Protein AF-X6M812-F1 (afdb_monomer_lite)

Radius of gyration: 23.98 Å; chains: 1; bounding box: 61×47×66 Å

Organism: Reticulomyxa filosa (NCBI:txid46433)

InterPro domains:
  IPR007185 DNA polymerase alpha/delta/epsilon, subunit B [PF04042] (101-274)
  IPR016722 DNA polymerase alpha, subunit B [PTHR23061] (3-253)
  IPR054300 DNA polymerase alpha subunit B, OB domain [PF22062] (3-73)

Secondary structure (DSSP, 8-state):
--EEEEEEEEETT--SS--TTSEEEEPPHHHHTT-EEEEE-TT-SSEEE-TT-EEEEEEE-SSSSEEEEEEEE---PPP-------------S-TT----EEEEES--S-TT---STTSHHHHHHHHHHHH--SEEEEES-SSBTT-HHHHTT---S-HHHHHHHHHHHHHHHHHHTT---EEEEE--TTBTTS--SSSBPPP---GGGS-GGGHHHHTTEEE--BSEEEEETTEEEEEE-S-HHHHHHHH-EEES---------------HHHHHHHHHHHHHHHHH--S----EEE-------------------EEEEE--

pLDDT: mean 73.44, std 24.26, range [21.09, 97.06]

Structure (mmCIF, N/CA/C/O backbone):
data_AF-X6M812-F1
#
_entry.id   AF-X6M812-F1
#
loop_
_atom_site.group_PDB
_atom_site.id
_atom_site.type_symbol
_atom_site.label_atom_id
_atom_site.label_alt_id
_atom_site.label_comp_id
_atom_site.label_asym_id
_atom_site.label_entity_id
_atom_site.label_seq_id
_atom_site.pdbx_PDB_ins_code
_atom_site.Cartn_x
_atom_site.Cartn_y
_atom_site.Cartn_z
_atom_site.occupancy
_atom_site.B_iso_or_equiv
_atom_site.auth_seq_id
_atom_site.auth_comp_id
_atom_site.auth_asym_id
_atom_site.auth_atom_id
_atom_site.pdbx_PDB_model_num
ATOM 1 N N . ARG A 1 1 ? 22.046 -5.146 -37.599 1.00 84.94 1 ARG A N 1
ATOM 2 C CA . ARG A 1 1 ? 20.749 -5.847 -37.817 1.00 84.94 1 ARG A CA 1
ATOM 3 C C . ARG A 1 1 ? 19.813 -5.461 -36.670 1.00 84.94 1 ARG A C 1
ATOM 5 O O . ARG A 1 1 ? 20.348 -5.226 -35.594 1.00 84.94 1 ARG A O 1
ATOM 12 N N . PRO A 1 2 ? 18.489 -5.315 -36.862 1.00 91.50 2 PRO A N 1
ATOM 13 C CA . PRO A 1 2 ? 17.576 -5.140 -35.736 1.00 91.50 2 PRO A CA 1
ATOM 14 C C . PRO A 1 2 ? 17.435 -6.445 -34.942 1.00 91.50 2 PRO A C 1
ATOM 16 O O . PRO A 1 2 ? 17.366 -7.521 -35.539 1.00 91.50 2 PRO A O 1
ATOM 19 N N . CYS A 1 3 ? 17.404 -6.330 -33.618 1.00 93.25 3 CYS A N 1
ATOM 20 C CA . CYS A 1 3 ? 17.355 -7.430 -32.657 1.00 93.25 3 CYS A CA 1
ATOM 21 C C . CYS A 1 3 ? 16.351 -7.114 -31.535 1.00 93.25 3 CYS A C 1
ATOM 23 O O . CYS A 1 3 ? 15.898 -5.974 -31.396 1.00 93.25 3 CYS A O 1
ATOM 25 N N . TYR A 1 4 ? 16.026 -8.130 -30.737 1.00 93.69 4 TYR A N 1
ATOM 26 C CA . TYR A 1 4 ? 15.305 -7.975 -29.476 1.00 93.69 4 TYR A CA 1
ATOM 27 C C . TYR A 1 4 ? 16.303 -7.987 -28.317 1.00 93.69 4 TYR A C 1
ATOM 29 O O . TYR A 1 4 ? 17.203 -8.823 -28.295 1.00 93.69 4 TYR A O 1
ATOM 37 N N . PHE A 1 5 ? 16.124 -7.076 -27.367 1.00 93.12 5 PHE A N 1
ATOM 38 C CA . PHE A 1 5 ? 16.926 -6.945 -26.155 1.00 93.12 5 PHE A CA 1
ATOM 39 C C . PHE A 1 5 ? 15.991 -7.061 -24.951 1.00 93.12 5 PHE A C 1
ATOM 41 O O . PHE A 1 5 ? 15.027 -6.300 -24.851 1.00 93.12 5 PHE A O 1
ATOM 48 N N . LEU A 1 6 ? 16.244 -8.020 -24.064 1.00 92.19 6 LEU A N 1
ATOM 49 C CA . LEU A 1 6 ? 15.569 -8.125 -22.771 1.00 92.19 6 LEU A CA 1
ATOM 50 C C . LEU A 1 6 ? 16.355 -7.302 -21.748 1.00 92.19 6 LEU A C 1
ATOM 52 O O . LEU A 1 6 ? 17.582 -7.338 -21.754 1.00 92.19 6 LEU A O 1
ATOM 56 N N . GLY A 1 7 ? 15.666 -6.587 -20.863 1.00 91.56 7 GLY A N 1
ATOM 57 C CA . GLY A 1 7 ? 16.347 -5.940 -19.752 1.00 91.56 7 GLY A CA 1
ATOM 58 C C . GLY A 1 7 ? 15.447 -5.128 -18.835 1.00 91.56 7 GLY A C 1
ATOM 59 O O . GLY A 1 7 ? 14.225 -5.060 -18.996 1.00 91.56 7 GLY A O 1
ATOM 60 N N . ARG A 1 8 ? 16.095 -4.503 -17.858 1.00 90.50 8 ARG A N 1
ATOM 61 C CA . ARG A 1 8 ? 15.517 -3.622 -16.851 1.00 90.50 8 ARG A CA 1
ATOM 62 C C . ARG A 1 8 ? 15.858 -2.170 -17.176 1.00 90.50 8 ARG A C 1
ATOM 64 O O . ARG A 1 8 ? 17.015 -1.845 -17.420 1.00 90.50 8 ARG A O 1
ATOM 71 N N . ILE A 1 9 ? 14.860 -1.292 -17.159 1.00 89.62 9 ILE A N 1
ATOM 72 C CA . ILE A 1 9 ? 15.061 0.153 -17.310 1.00 89.62 9 ILE A CA 1
ATOM 73 C C . ILE A 1 9 ? 15.812 0.699 -16.092 1.00 89.62 9 ILE A C 1
ATOM 75 O O . ILE A 1 9 ? 15.393 0.483 -14.952 1.00 89.62 9 ILE A O 1
ATOM 79 N N . PHE A 1 10 ? 16.889 1.442 -16.335 1.00 87.31 10 PHE A N 1
ATOM 80 C CA . PHE A 1 10 ? 17.718 2.077 -15.313 1.00 87.31 10 PHE A CA 1
ATOM 81 C C . PHE A 1 10 ? 17.939 3.570 -15.632 1.00 87.31 10 PHE A C 1
ATOM 83 O O . PHE A 1 10 ? 17.837 3.984 -16.786 1.00 87.31 10 PHE A O 1
ATOM 90 N N . SER A 1 11 ? 18.202 4.384 -14.604 1.00 85.19 11 SER A N 1
ATOM 91 C CA . SER A 1 11 ? 18.483 5.825 -14.728 1.00 85.19 11 SER A CA 1
ATOM 92 C C . SER A 1 11 ? 19.995 6.047 -14.804 1.00 85.19 11 SER A C 1
ATOM 94 O O . SER A 1 11 ? 20.689 5.817 -13.811 1.00 85.19 11 SER A O 1
ATOM 96 N N . SER A 1 12 ? 20.526 6.467 -15.957 1.00 78.12 12 SER A N 1
ATOM 97 C CA . SER A 1 12 ? 21.983 6.576 -16.177 1.00 78.12 12 SER A CA 1
ATOM 98 C C . SER A 1 12 ? 22.638 7.643 -15.286 1.00 78.12 12 SER A C 1
ATOM 100 O O . SER A 1 12 ? 23.814 7.538 -14.947 1.00 78.12 12 SER A O 1
ATOM 102 N N . THR A 1 13 ? 21.882 8.676 -14.897 1.00 72.19 13 THR A N 1
ATOM 103 C CA . THR A 1 13 ? 22.349 9.793 -14.055 1.00 72.19 13 THR A CA 1
ATOM 104 C C . THR A 1 13 ? 22.221 9.527 -12.554 1.00 72.19 13 THR A C 1
ATOM 106 O O . THR A 1 13 ? 22.720 10.314 -11.756 1.00 72.19 13 THR A O 1
ATOM 109 N N . GLY A 1 14 ? 21.550 8.442 -12.151 1.00 66.62 14 GLY A N 1
ATOM 110 C CA . GLY A 1 14 ? 21.210 8.178 -10.748 1.00 66.62 14 GLY A CA 1
ATOM 111 C C . GLY A 1 14 ? 20.061 9.035 -10.198 1.00 66.62 14 GLY A C 1
ATOM 112 O O . GLY A 1 14 ? 19.707 8.876 -9.032 1.00 66.62 14 GLY A O 1
ATOM 113 N N . ASP A 1 15 ? 19.452 9.899 -11.018 1.00 68.12 15 ASP A N 1
ATOM 114 C CA . ASP A 1 15 ? 18.285 10.695 -10.629 1.00 68.12 15 ASP A CA 1
ATOM 115 C C . ASP A 1 15 ? 17.079 9.794 -10.317 1.00 68.12 15 ASP A C 1
ATOM 117 O O . ASP A 1 15 ? 16.807 8.833 -11.046 1.00 68.12 15 ASP A O 1
ATOM 121 N N . GLU A 1 16 ? 16.283 10.171 -9.306 1.00 66.25 16 GLU A N 1
ATOM 122 C CA . GLU A 1 16 ? 15.004 9.515 -8.970 1.00 66.25 16 GLU A CA 1
ATOM 123 C C . GLU A 1 16 ? 13.989 9.547 -10.127 1.00 66.25 16 GLU A C 1
ATOM 125 O O . GLU A 1 16 ? 13.055 8.745 -10.168 1.00 66.25 16 GLU A O 1
ATOM 130 N N . LYS A 1 17 ? 14.164 10.475 -11.075 1.00 72.62 17 LYS A N 1
ATOM 131 C CA . LYS A 1 17 ? 13.282 10.686 -12.220 1.00 72.62 17 LYS A CA 1
ATOM 132 C C . LYS A 1 17 ? 14.007 10.423 -13.533 1.00 72.62 17 LYS A C 1
ATOM 134 O O . LYS A 1 17 ? 15.043 11.021 -13.803 1.00 72.62 17 LYS A O 1
ATOM 139 N N . LEU A 1 18 ? 13.406 9.596 -14.390 1.00 77.19 18 LEU A N 1
ATOM 140 C CA . LEU A 1 18 ? 13.951 9.328 -15.719 1.00 77.19 18 LEU A CA 1
ATOM 141 C C . LEU A 1 18 ? 13.918 10.569 -16.617 1.00 77.19 18 LEU A C 1
ATOM 143 O O . LEU A 1 18 ? 12.880 11.212 -16.795 1.00 77.19 18 LEU A O 1
ATOM 147 N N . ASN A 1 19 ? 15.051 10.818 -17.269 1.00 81.44 19 ASN A N 1
ATOM 148 C CA . ASN A 1 19 ? 15.229 11.820 -18.313 1.00 81.44 19 ASN A CA 1
ATOM 149 C C . ASN A 1 19 ? 15.371 11.123 -19.676 1.00 81.44 19 ASN A C 1
ATOM 151 O O . ASN A 1 19 ? 15.952 10.046 -19.761 1.00 81.44 19 ASN A O 1
ATOM 155 N N . SER A 1 20 ? 14.894 11.734 -20.767 1.00 75.50 20 SER A N 1
ATOM 156 C CA . SER A 1 20 ? 14.882 11.103 -22.107 1.00 75.50 20 SER A CA 1
ATOM 157 C C . SER A 1 20 ? 16.256 10.734 -22.670 1.00 75.50 20 SER A C 1
ATOM 159 O O . SER A 1 20 ? 16.331 9.932 -23.596 1.00 75.50 20 SER A O 1
ATOM 161 N N . ASN A 1 21 ? 17.314 11.336 -22.125 1.00 78.00 21 ASN A N 1
ATOM 162 C CA . ASN A 1 21 ? 18.698 11.183 -22.568 1.00 78.00 21 ASN A CA 1
ATOM 163 C C . ASN A 1 21 ? 19.555 10.419 -21.534 1.00 78.00 21 ASN A C 1
ATOM 165 O O . ASN A 1 21 ? 20.765 10.339 -21.698 1.00 78.00 21 ASN A O 1
ATOM 169 N N . GLY A 1 22 ? 18.939 9.915 -20.457 1.00 83.06 22 GLY A N 1
ATOM 170 C CA . GLY A 1 22 ? 19.592 9.220 -19.341 1.00 83.06 22 GLY A CA 1
ATOM 171 C C . GLY A 1 22 ? 18.836 7.946 -18.970 1.00 83.06 22 GLY A C 1
ATOM 172 O O . GLY A 1 22 ? 18.472 7.753 -17.810 1.00 83.06 22 GLY A O 1
ATOM 173 N N . ILE A 1 23 ? 18.531 7.130 -19.981 1.00 90.56 23 ILE A N 1
ATOM 174 C CA . ILE A 1 23 ? 17.882 5.828 -19.831 1.00 90.56 23 ILE A CA 1
ATOM 175 C C . ILE A 1 23 ? 18.877 4.761 -20.270 1.00 90.56 23 ILE A C 1
ATOM 177 O O . ILE A 1 23 ? 19.306 4.772 -21.422 1.00 90.56 23 ILE A O 1
ATOM 181 N N . ASP A 1 24 ? 19.167 3.805 -19.395 1.00 92.81 24 ASP A N 1
ATOM 182 C CA . ASP A 1 24 ? 19.909 2.595 -19.745 1.00 92.81 24 ASP A CA 1
ATOM 183 C C . ASP A 1 24 ? 18.968 1.386 -19.757 1.00 92.81 24 ASP A C 1
ATOM 185 O O . ASP A 1 24 ? 17.991 1.318 -19.003 1.00 92.81 24 ASP A O 1
ATOM 189 N N . LEU A 1 25 ? 19.297 0.401 -20.589 1.00 93.62 25 LEU A N 1
ATOM 190 C CA . LEU A 1 25 ? 18.781 -0.955 -20.484 1.00 93.62 25 LEU A CA 1
ATOM 191 C C . LEU A 1 25 ? 19.858 -1.827 -19.829 1.00 93.62 25 LEU A C 1
ATOM 193 O O . LEU A 1 25 ? 20.930 -2.037 -20.396 1.00 93.62 25 LEU A O 1
ATOM 197 N N . GLU A 1 26 ? 19.571 -2.319 -18.630 1.00 93.62 26 GLU A N 1
ATOM 198 C CA . GLU A 1 26 ? 20.387 -3.296 -17.914 1.00 93.62 26 GLU A CA 1
ATOM 199 C C . GLU A 1 26 ? 19.961 -4.707 -18.325 1.00 93.62 26 GLU A C 1
ATOM 201 O O . GLU A 1 26 ? 18.809 -5.096 -18.121 1.00 93.62 26 GLU A O 1
ATOM 206 N N . GLY A 1 27 ? 20.873 -5.457 -18.938 1.00 92.38 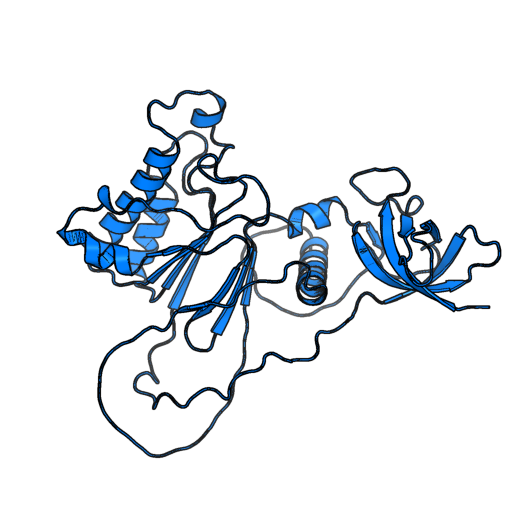27 GLY A N 1
ATOM 207 C CA . GLY A 1 27 ? 20.631 -6.838 -19.335 1.00 92.38 27 GLY A CA 1
ATOM 208 C C . GLY A 1 27 ? 20.582 -7.803 -18.148 1.00 92.38 27 GLY A C 1
ATOM 209 O O . GLY A 1 27 ? 20.929 -7.478 -17.013 1.00 92.38 27 GLY A O 1
ATOM 210 N N . ASP A 1 28 ? 20.147 -9.022 -18.430 1.00 89.94 28 ASP A N 1
ATOM 211 C CA . ASP A 1 28 ? 20.191 -10.162 -17.521 1.00 89.94 28 ASP A CA 1
ATOM 212 C C . ASP A 1 28 ? 21.620 -10.704 -17.321 1.00 89.94 28 ASP A C 1
ATOM 214 O O . ASP A 1 28 ? 22.544 -10.391 -18.075 1.00 89.94 28 ASP A O 1
ATOM 218 N N . TRP A 1 29 ? 21.816 -11.540 -16.298 1.00 88.81 29 TRP A N 1
ATOM 219 C CA . TRP A 1 29 ? 23.108 -12.193 -16.067 1.00 88.81 29 TRP A CA 1
ATOM 220 C C . TRP A 1 29 ? 23.416 -13.277 -17.107 1.00 88.81 29 TRP A C 1
ATOM 222 O O . TRP A 1 29 ? 24.551 -13.344 -17.565 1.00 88.81 29 TRP A O 1
ATOM 232 N N . ASP A 1 30 ? 22.421 -14.073 -17.510 1.00 89.81 30 ASP A N 1
ATOM 233 C CA . ASP A 1 30 ? 22.636 -15.280 -18.319 1.00 89.81 30 ASP A CA 1
ATOM 234 C C . ASP A 1 30 ? 23.052 -14.967 -19.767 1.00 89.81 30 ASP A C 1
ATOM 236 O O . ASP A 1 30 ? 23.946 -15.615 -20.308 1.00 89.81 30 ASP A O 1
ATOM 240 N N . ASN A 1 31 ? 22.433 -13.958 -20.393 1.00 87.69 31 ASN A N 1
ATOM 241 C CA . ASN A 1 31 ? 22.713 -13.579 -21.782 1.00 87.69 31 ASN A CA 1
ATOM 242 C C . ASN A 1 31 ? 23.584 -12.320 -21.923 1.00 87.69 31 ASN A C 1
ATOM 244 O O . ASN A 1 31 ? 24.110 -12.070 -23.011 1.00 87.69 31 ASN A O 1
ATOM 248 N N . SER A 1 32 ? 23.689 -11.495 -20.872 1.00 89.19 32 SER A N 1
ATOM 249 C CA . SER A 1 32 ? 24.228 -10.129 -20.975 1.00 89.19 32 SER A CA 1
ATOM 250 C C . SER A 1 32 ? 25.273 -9.766 -19.909 1.00 89.19 32 SER A C 1
ATOM 252 O O . SER A 1 32 ? 25.728 -8.622 -19.898 1.00 89.19 32 SER A O 1
ATOM 254 N N . ASP A 1 33 ? 25.658 -10.680 -19.010 1.00 90.56 33 ASP A N 1
ATOM 255 C CA . ASP A 1 33 ? 26.551 -10.433 -17.858 1.00 90.56 33 ASP A CA 1
ATOM 256 C C . ASP A 1 33 ? 26.122 -9.241 -16.963 1.00 90.56 33 ASP A C 1
ATOM 258 O O . ASP A 1 33 ? 26.959 -8.579 -16.347 1.00 90.56 33 ASP A O 1
ATOM 262 N N . GLY A 1 34 ? 24.832 -8.881 -16.943 1.00 88.62 34 GLY A N 1
ATOM 263 C CA . GLY A 1 34 ? 24.348 -7.679 -16.248 1.00 88.62 34 GLY A CA 1
ATOM 264 C C . GLY A 1 34 ? 24.804 -6.344 -16.864 1.00 88.62 34 GLY A C 1
ATOM 265 O O . GLY A 1 34 ? 24.711 -5.301 -16.213 1.00 88.62 34 GLY A O 1
ATOM 266 N N . LYS A 1 35 ? 25.325 -6.343 -18.101 1.00 91.06 35 LYS A N 1
ATOM 267 C CA . LYS A 1 35 ? 25.814 -5.133 -18.784 1.00 91.06 35 LYS A CA 1
ATOM 268 C C . LYS A 1 35 ? 24.690 -4.127 -19.027 1.00 91.06 35 LYS A C 1
ATOM 270 O O . LYS A 1 35 ? 23.551 -4.489 -19.319 1.00 91.06 35 LYS A O 1
ATOM 275 N N . ARG A 1 36 ? 25.045 -2.843 -18.959 1.00 92.88 36 ARG A N 1
ATOM 276 C CA . ARG A 1 36 ? 24.156 -1.708 -19.240 1.00 92.88 36 ARG A CA 1
ATOM 277 C C . ARG A 1 36 ? 24.511 -1.077 -20.577 1.00 92.88 36 ARG A C 1
ATOM 279 O O . ARG A 1 36 ? 25.690 -0.928 -20.892 1.00 92.88 36 ARG A O 1
ATOM 286 N N . VAL A 1 37 ? 23.493 -0.711 -21.348 1.00 93.81 37 VAL A N 1
ATOM 287 C CA . VAL A 1 37 ? 23.629 -0.058 -22.656 1.00 93.81 37 VAL A CA 1
ATOM 288 C C . VAL A 1 37 ? 22.629 1.092 -22.740 1.00 93.81 37 VAL A C 1
ATOM 290 O O . VAL A 1 37 ? 21.474 0.921 -22.346 1.00 93.81 37 VAL A O 1
ATOM 293 N N . ALA A 1 38 ? 23.045 2.246 -23.266 1.00 94.25 38 ALA A N 1
ATOM 294 C CA . ALA A 1 38 ? 22.176 3.415 -23.386 1.00 94.25 38 ALA A CA 1
ATOM 295 C C . ALA A 1 38 ? 20.969 3.119 -24.298 1.00 94.25 38 ALA A C 1
ATOM 297 O O . ALA A 1 38 ? 21.110 2.493 -25.352 1.00 94.25 38 ALA A O 1
ATOM 298 N N . LEU A 1 39 ? 19.776 3.569 -23.908 1.00 94.25 39 LEU A N 1
ATOM 299 C CA . LEU A 1 39 ? 18.517 3.311 -24.605 1.00 94.25 39 LEU A CA 1
ATOM 300 C C . LEU A 1 39 ? 17.965 4.590 -25.245 1.00 94.25 39 LEU A C 1
ATOM 302 O O . LEU A 1 39 ? 17.366 5.442 -24.587 1.00 94.25 39 LEU A O 1
ATOM 306 N N . ASN A 1 40 ? 18.094 4.694 -26.565 1.00 92.94 40 ASN A N 1
ATOM 307 C CA . ASN A 1 40 ? 17.645 5.858 -27.317 1.00 92.94 40 ASN A CA 1
ATOM 308 C C . ASN A 1 40 ? 16.187 5.705 -27.769 1.00 92.94 40 ASN A C 1
ATOM 310 O O . ASN A 1 40 ? 15.864 4.938 -28.680 1.00 92.94 40 ASN A O 1
ATOM 314 N N . VAL A 1 41 ? 15.302 6.475 -27.133 1.00 92.00 41 VAL A N 1
ATOM 315 C CA . VAL A 1 41 ? 13.843 6.471 -27.354 1.00 92.00 41 VAL A CA 1
ATOM 316 C C . VAL A 1 41 ? 13.354 7.546 -28.339 1.00 92.00 41 VAL A C 1
ATOM 318 O O . VAL A 1 41 ? 12.151 7.796 -28.444 1.00 92.00 41 VAL A O 1
ATOM 321 N N . SER A 1 42 ? 14.258 8.208 -29.072 1.00 90.38 42 SER A N 1
ATOM 322 C CA . SER A 1 42 ? 13.924 9.328 -29.973 1.00 90.38 42 SER A CA 1
ATOM 323 C C . SER A 1 42 ? 12.889 8.958 -31.046 1.00 90.38 42 SER A C 1
ATOM 325 O O . SER A 1 42 ? 11.920 9.700 -31.245 1.00 90.38 42 SER A O 1
ATOM 327 N N . GLN A 1 43 ? 13.054 7.786 -31.672 1.00 89.38 43 GLN A N 1
ATOM 328 C CA . GLN A 1 43 ? 12.210 7.269 -32.758 1.00 89.38 43 GLN A CA 1
ATOM 329 C C . GLN A 1 43 ? 10.841 6.747 -32.298 1.00 89.38 43 GLN A C 1
ATOM 331 O O . GLN A 1 43 ? 9.955 6.546 -33.128 1.00 89.38 43 GLN A O 1
ATOM 336 N N . LEU A 1 44 ? 10.631 6.545 -30.995 1.00 88.94 44 LEU A N 1
ATOM 337 C CA . LEU A 1 44 ? 9.351 6.069 -30.477 1.00 88.94 44 LEU A CA 1
ATOM 338 C C . LEU A 1 44 ? 8.315 7.196 -30.508 1.00 88.94 44 LEU A C 1
ATOM 340 O O . LEU A 1 44 ? 8.552 8.283 -29.973 1.00 88.94 44 LEU A O 1
ATOM 344 N N . ALA A 1 45 ? 7.151 6.939 -31.105 1.00 84.31 45 ALA A N 1
ATOM 345 C CA . ALA A 1 45 ? 6.025 7.872 -31.077 1.00 84.31 45 ALA A CA 1
ATOM 346 C C . ALA A 1 45 ? 5.455 8.016 -29.655 1.00 84.31 45 ALA A C 1
ATOM 348 O O . ALA A 1 45 ? 5.254 9.136 -29.181 1.00 84.31 45 ALA A O 1
ATOM 349 N N . GLU A 1 46 ? 5.277 6.878 -28.978 1.00 83.31 46 GLU A N 1
ATOM 350 C CA . GLU A 1 46 ? 4.623 6.744 -27.676 1.00 83.31 46 GLU A CA 1
ATOM 351 C C . GLU A 1 46 ? 5.440 5.822 -26.762 1.00 83.31 46 GLU A C 1
ATOM 353 O O . GLU A 1 46 ? 5.950 4.795 -27.217 1.00 83.31 46 GLU A O 1
ATOM 358 N N . TYR A 1 47 ? 5.560 6.162 -25.477 1.00 82.69 47 TYR A N 1
ATOM 359 C CA . TYR A 1 47 ? 6.089 5.258 -24.447 1.00 82.69 47 TYR A CA 1
ATOM 360 C C . TYR A 1 47 ? 5.738 5.730 -23.032 1.00 82.69 47 TYR A C 1
ATOM 362 O O . TYR A 1 47 ? 5.459 6.908 -22.797 1.00 82.69 47 TYR A O 1
ATOM 370 N N . ALA A 1 48 ? 5.799 4.795 -22.083 1.00 81.75 48 ALA A N 1
ATOM 371 C CA . ALA A 1 48 ? 5.747 5.047 -20.648 1.00 81.75 48 ALA A CA 1
ATOM 372 C C . ALA A 1 48 ? 6.761 4.124 -19.957 1.00 81.75 48 ALA A C 1
ATOM 374 O O . ALA A 1 48 ? 6.567 2.907 -19.948 1.00 81.75 48 ALA A O 1
ATOM 375 N N . LEU A 1 49 ? 7.842 4.711 -19.437 1.00 83.06 49 LEU A N 1
ATOM 376 C CA . LEU A 1 49 ? 8.967 4.015 -18.811 1.00 83.06 49 LEU A CA 1
ATOM 377 C C . LEU A 1 49 ? 9.164 4.491 -17.370 1.00 83.06 49 LEU A C 1
ATOM 379 O O . LEU A 1 49 ? 8.932 5.662 -17.079 1.00 83.06 49 LEU A O 1
ATOM 383 N N . PHE A 1 50 ? 9.609 3.610 -16.476 1.00 82.31 50 PHE A N 1
ATOM 384 C CA . PHE A 1 50 ? 9.986 3.957 -15.099 1.00 82.31 50 PHE A CA 1
ATOM 385 C C . PHE A 1 50 ? 11.158 3.071 -14.620 1.00 82.31 50 PHE A C 1
ATOM 387 O O . PHE A 1 50 ? 11.347 1.980 -15.168 1.00 82.31 50 PHE A O 1
ATOM 394 N N . PRO A 1 51 ? 11.974 3.504 -13.637 1.00 83.62 51 PRO A N 1
ATOM 395 C CA . PRO A 1 51 ? 13.116 2.725 -13.159 1.00 83.62 51 PRO A CA 1
ATOM 396 C C . PRO A 1 51 ? 12.697 1.363 -12.597 1.00 83.62 51 PRO A C 1
ATOM 398 O O . PRO A 1 51 ? 11.694 1.244 -11.898 1.00 83.62 51 PRO A O 1
ATOM 401 N N . GLY A 1 52 ? 13.472 0.322 -12.893 1.00 81.81 52 GLY A N 1
ATOM 402 C CA . GLY A 1 52 ? 13.183 -1.050 -12.477 1.00 81.81 52 GLY A CA 1
ATOM 403 C C . GLY A 1 52 ? 12.187 -1.798 -13.372 1.00 81.81 52 GLY A C 1
ATOM 404 O O . GLY A 1 52 ? 11.984 -2.994 -13.172 1.00 81.81 52 GLY A O 1
ATOM 405 N N . GLN A 1 53 ? 11.593 -1.142 -14.374 1.00 83.75 53 GLN A N 1
ATOM 406 C CA . GLN A 1 53 ? 10.661 -1.776 -15.303 1.00 83.75 53 GLN A CA 1
ATOM 407 C C . GLN A 1 53 ? 11.351 -2.837 -16.172 1.00 83.75 53 GLN A C 1
ATOM 409 O O . GLN A 1 53 ? 12.312 -2.526 -16.872 1.00 83.75 53 GLN A O 1
ATOM 414 N N . ILE A 1 54 ? 10.821 -4.063 -16.197 1.00 86.25 54 ILE A N 1
ATOM 415 C CA . ILE A 1 54 ? 11.260 -5.097 -17.146 1.00 86.25 54 ILE A CA 1
ATOM 416 C C . ILE A 1 54 ? 10.572 -4.878 -18.496 1.00 86.25 54 ILE A C 1
ATOM 418 O O . ILE A 1 54 ? 9.343 -4.761 -18.570 1.00 86.25 54 ILE A O 1
ATOM 422 N N . VAL A 1 55 ? 11.365 -4.825 -19.566 1.00 89.06 55 VAL A N 1
ATOM 423 C CA . VAL A 1 55 ? 10.901 -4.603 -20.940 1.00 89.06 55 VAL A CA 1
ATOM 424 C C . VAL A 1 55 ? 11.650 -5.484 -21.938 1.00 89.06 55 VAL A C 1
ATOM 426 O O . VAL A 1 55 ? 12.791 -5.884 -21.716 1.00 89.06 55 VAL A O 1
ATOM 429 N N . VAL A 1 56 ? 11.019 -5.723 -23.088 1.00 91.62 56 VAL A N 1
ATOM 430 C CA . VAL A 1 56 ? 11.710 -6.176 -24.300 1.00 91.62 56 VAL A CA 1
ATOM 431 C C . VAL A 1 56 ? 11.754 -5.017 -25.290 1.00 91.62 56 VAL A C 1
ATOM 433 O O . VAL A 1 56 ? 10.714 -4.505 -25.704 1.00 91.62 56 VAL A O 1
ATOM 436 N N . VAL A 1 57 ? 12.951 -4.597 -25.686 1.00 93.44 57 VAL A N 1
ATOM 437 C CA . VAL A 1 57 ? 13.181 -3.549 -26.686 1.00 93.44 57 VAL A CA 1
ATOM 438 C C . VAL A 1 57 ? 13.454 -4.199 -28.037 1.00 93.44 57 VAL A C 1
ATOM 440 O O . VAL A 1 57 ? 14.350 -5.027 -28.159 1.00 93.44 57 VAL A O 1
ATOM 443 N N . TYR A 1 58 ? 12.725 -3.798 -29.075 1.00 94.81 58 TYR A N 1
ATOM 444 C CA . TYR A 1 58 ? 13.086 -4.088 -30.461 1.00 94.81 58 TYR A CA 1
ATOM 445 C C . TYR A 1 58 ? 13.799 -2.874 -31.052 1.00 94.81 58 TYR A C 1
ATOM 447 O O . TYR A 1 58 ? 13.242 -1.773 -31.085 1.00 94.81 58 TYR A O 1
ATOM 455 N N . GLY A 1 59 ? 15.035 -3.054 -31.507 1.00 95.12 59 GLY A N 1
ATOM 456 C CA . GLY A 1 59 ? 15.888 -1.937 -31.903 1.00 95.12 59 GLY A CA 1
ATOM 457 C C . GLY A 1 59 ? 17.165 -2.364 -32.612 1.00 95.12 59 GLY A C 1
ATOM 458 O O . GLY A 1 59 ? 17.350 -3.531 -32.950 1.00 95.12 59 GLY A O 1
ATOM 459 N N . THR A 1 60 ? 18.056 -1.409 -32.852 1.00 95.25 60 THR A N 1
ATOM 460 C CA . THR A 1 60 ? 19.381 -1.651 -33.442 1.00 95.25 60 THR A CA 1
ATOM 461 C C . THR A 1 60 ? 20.471 -1.129 -32.521 1.00 95.25 60 THR A C 1
ATOM 463 O O . THR A 1 60 ? 20.460 0.054 -32.203 1.00 95.25 60 THR A O 1
ATOM 466 N N . ASN A 1 61 ? 21.431 -1.986 -32.177 1.00 92.81 61 ASN A N 1
ATOM 467 C CA . ASN A 1 61 ? 22.710 -1.594 -31.593 1.00 92.81 61 ASN A CA 1
ATOM 468 C C . ASN A 1 61 ? 23.804 -1.914 -32.624 1.00 92.81 61 ASN A C 1
ATOM 470 O O . ASN A 1 61 ? 23.906 -3.057 -33.076 1.00 92.81 61 ASN A O 1
ATOM 474 N N . THR A 1 62 ? 24.533 -0.898 -33.087 1.00 89.69 62 THR A N 1
ATOM 475 C CA . THR A 1 62 ? 25.535 -1.019 -34.166 1.00 89.69 62 THR A CA 1
ATOM 476 C C . THR A 1 62 ? 26.974 -0.916 -33.675 1.00 89.69 62 THR A C 1
ATOM 478 O O . THR A 1 62 ? 27.860 -1.452 -34.332 1.00 89.69 62 THR A O 1
ATOM 481 N N . ASN A 1 63 ? 27.207 -0.245 -32.547 1.00 86.62 63 ASN A N 1
ATOM 482 C CA . ASN A 1 63 ? 28.530 0.055 -31.991 1.00 86.62 63 ASN A CA 1
ATOM 483 C C . ASN A 1 63 ? 28.761 -0.564 -30.597 1.00 86.62 63 ASN A C 1
ATOM 485 O O . ASN A 1 63 ? 29.804 -0.338 -29.995 1.00 86.62 63 ASN A O 1
ATOM 489 N N . GLY A 1 64 ? 27.788 -1.306 -30.065 1.00 85.12 64 GLY A N 1
ATOM 490 C CA . GLY A 1 64 ? 27.785 -1.851 -28.707 1.00 85.12 64 GLY A CA 1
ATOM 491 C C . GLY A 1 64 ? 27.262 -0.877 -27.644 1.00 85.12 64 GLY A C 1
ATOM 492 O O . GLY A 1 64 ? 26.711 -1.338 -26.648 1.00 85.12 64 GLY A O 1
ATOM 493 N N . ALA A 1 65 ? 27.362 0.436 -27.865 1.00 88.31 65 ALA A N 1
ATOM 494 C CA . ALA A 1 65 ? 27.173 1.468 -26.842 1.00 88.31 65 ALA A CA 1
ATOM 495 C C . ALA A 1 65 ? 25.733 2.002 -26.704 1.00 88.31 65 ALA A C 1
ATOM 497 O O . ALA A 1 65 ? 25.357 2.438 -25.617 1.00 88.31 65 ALA A O 1
ATOM 498 N N . GLU A 1 66 ? 24.925 1.968 -27.770 1.00 93.56 66 GLU A N 1
ATOM 499 C CA . GLU A 1 66 ? 23.560 2.518 -27.767 1.00 93.56 66 GLU A CA 1
ATOM 500 C C . GLU A 1 66 ? 22.569 1.600 -28.506 1.00 93.56 66 GLU A C 1
ATOM 502 O O . GLU A 1 66 ? 22.825 1.133 -29.618 1.00 93.56 66 GLU A O 1
ATOM 507 N N . ILE A 1 67 ? 21.402 1.361 -27.902 1.00 94.69 67 ILE A N 1
ATOM 508 C CA . ILE A 1 67 ? 20.253 0.699 -28.526 1.00 94.69 67 ILE A CA 1
ATOM 509 C C . ILE A 1 67 ? 19.291 1.774 -29.035 1.00 94.69 67 ILE A C 1
ATOM 511 O O . ILE A 1 67 ? 18.582 2.418 -28.261 1.00 94.69 67 ILE A O 1
ATOM 515 N N . LEU A 1 68 ? 19.195 1.911 -30.356 1.00 95.06 68 LEU A N 1
ATOM 516 C CA . LEU A 1 68 ? 18.177 2.732 -31.005 1.00 95.06 68 LEU A CA 1
ATOM 517 C C . LEU A 1 68 ? 16.838 1.980 -31.025 1.00 95.06 68 LEU A C 1
ATOM 519 O O . LEU A 1 68 ? 16.656 1.037 -31.805 1.00 95.06 68 LEU A O 1
ATOM 523 N N . ALA A 1 69 ? 15.916 2.374 -30.145 1.00 94.31 69 ALA A N 1
ATOM 524 C CA . ALA A 1 69 ? 14.640 1.697 -29.938 1.00 94.31 69 ALA A CA 1
ATOM 525 C C . ALA A 1 69 ? 13.624 2.026 -31.043 1.00 94.31 69 ALA A C 1
ATOM 527 O O . ALA A 1 69 ? 13.324 3.188 -31.314 1.00 94.31 69 ALA A O 1
ATOM 528 N N . ARG A 1 70 ? 13.042 0.981 -31.641 1.00 93.81 70 ARG A N 1
ATOM 529 C CA . ARG A 1 70 ? 11.968 1.068 -32.649 1.00 93.81 70 ARG A CA 1
ATOM 530 C C . ARG A 1 70 ? 10.607 0.654 -32.093 1.00 93.81 70 ARG A C 1
ATOM 532 O O . ARG A 1 70 ? 9.589 1.165 -32.545 1.00 93.81 70 ARG A O 1
ATOM 539 N N . ALA A 1 71 ? 10.587 -0.251 -31.117 1.00 90.81 71 ALA A N 1
ATOM 540 C CA . ALA A 1 71 ? 9.411 -0.578 -30.314 1.00 90.81 71 ALA A CA 1
ATOM 541 C C . ALA A 1 71 ? 9.835 -1.050 -28.914 1.00 90.81 71 ALA A C 1
ATOM 543 O O . ALA A 1 71 ? 10.926 -1.596 -28.744 1.00 90.81 71 ALA A O 1
ATOM 544 N N . ILE A 1 72 ? 8.962 -0.869 -27.921 1.00 89.75 72 ILE A N 1
ATOM 545 C CA . ILE A 1 72 ? 9.144 -1.388 -26.560 1.00 89.75 72 ILE A CA 1
ATOM 546 C C . ILE A 1 72 ? 7.907 -2.196 -26.172 1.00 89.75 72 ILE A C 1
ATOM 548 O O . ILE A 1 72 ? 6.777 -1.723 -26.292 1.00 89.75 72 ILE A O 1
ATOM 552 N N . TYR A 1 73 ? 8.130 -3.408 -25.672 1.00 87.00 73 TYR A N 1
ATOM 553 C CA . TYR A 1 73 ? 7.101 -4.318 -25.195 1.00 87.00 73 TYR A CA 1
ATOM 554 C C . TYR A 1 73 ? 7.223 -4.477 -23.675 1.00 87.00 73 TYR A C 1
ATOM 556 O O . TYR A 1 73 ? 8.141 -5.118 -23.170 1.00 87.00 73 TYR A O 1
ATOM 564 N N . SER A 1 74 ? 6.266 -3.904 -22.945 1.00 74.94 74 SER A N 1
ATOM 565 C CA . SER A 1 74 ? 6.103 -4.024 -21.483 1.00 74.94 74 SER A CA 1
ATOM 566 C C . SER A 1 74 ? 4.854 -4.838 -21.094 1.00 74.94 74 SER A C 1
ATOM 568 O O . SER A 1 74 ? 4.408 -4.837 -19.945 1.00 74.94 74 SER A O 1
ATOM 570 N N . ASN A 1 75 ? 4.257 -5.519 -22.081 1.00 62.22 75 ASN A N 1
ATOM 571 C CA . ASN A 1 75 ? 2.980 -6.223 -22.001 1.00 62.22 75 ASN A CA 1
ATOM 572 C C . ASN A 1 75 ? 3.157 -7.751 -21.974 1.00 62.22 75 ASN A C 1
ATOM 574 O O . ASN A 1 75 ? 2.594 -8.459 -22.806 1.00 62.22 75 ASN A O 1
ATOM 578 N N . ALA A 1 76 ? 3.859 -8.270 -20.966 1.00 53.44 76 ALA A N 1
ATOM 579 C CA . ALA A 1 76 ? 3.616 -9.641 -20.529 1.00 53.44 76 ALA A CA 1
ATOM 580 C C . ALA A 1 76 ? 2.219 -9.677 -19.888 1.00 53.44 76 ALA A C 1
ATOM 582 O O . ALA A 1 76 ? 2.025 -9.225 -18.763 1.00 53.44 76 ALA A O 1
ATOM 583 N N . ALA A 1 77 ? 1.197 -10.105 -20.628 1.00 46.44 77 ALA A N 1
ATOM 584 C CA . ALA A 1 77 ? -0.095 -10.386 -20.017 1.00 46.44 77 ALA A CA 1
ATOM 585 C C . ALA A 1 77 ? 0.034 -11.682 -19.213 1.00 46.44 77 ALA A C 1
ATOM 587 O O . ALA A 1 77 ? 0.457 -12.693 -19.772 1.00 46.44 77 ALA A O 1
ATOM 588 N N . PHE A 1 78 ? -0.361 -11.664 -17.936 1.00 48.91 78 PHE A N 1
ATOM 589 C CA . PHE A 1 78 ? -0.489 -12.904 -17.177 1.00 48.91 78 PHE A CA 1
ATOM 590 C C . PHE A 1 78 ? -1.361 -13.891 -17.958 1.00 48.91 78 PHE A C 1
ATOM 592 O O . PHE A 1 78 ? -2.456 -13.503 -18.397 1.00 48.91 78 PHE A O 1
ATOM 599 N N . PRO A 1 79 ? -0.948 -15.164 -18.111 1.00 42.53 79 PRO A N 1
ATOM 600 C CA . PRO A 1 79 ? -1.914 -16.183 -18.467 1.00 42.53 79 PRO A CA 1
ATOM 601 C C . PRO A 1 79 ? -2.994 -16.161 -17.378 1.00 42.53 79 PRO A C 1
ATOM 603 O O . PRO A 1 79 ? -2.692 -15.977 -16.199 1.00 42.53 79 PRO A O 1
ATOM 606 N N . ARG A 1 80 ? -4.268 -16.300 -17.758 1.00 45.12 80 ARG A N 1
ATOM 607 C CA . ARG A 1 80 ? -5.418 -16.154 -16.843 1.00 45.12 80 ARG A CA 1
ATOM 608 C C . ARG A 1 80 ? -5.562 -17.321 -15.844 1.00 45.12 80 ARG A C 1
ATOM 610 O O . ARG A 1 80 ? -6.679 -17.683 -15.495 1.00 45.12 80 ARG A O 1
ATOM 617 N N . TYR A 1 81 ? -4.452 -17.863 -15.339 1.00 41.25 81 TYR A N 1
ATOM 618 C CA . TYR A 1 81 ? -4.367 -18.798 -14.214 1.00 41.25 81 TYR A CA 1
ATOM 619 C C . TYR A 1 81 ? -4.623 -18.096 -12.870 1.00 41.25 81 TYR A C 1
ATOM 621 O O . TYR A 1 81 ? -3.910 -18.248 -11.878 1.00 41.25 81 TYR A O 1
ATOM 629 N N . LEU A 1 82 ? -5.762 -17.406 -12.798 1.00 42.03 82 LEU A N 1
ATOM 630 C CA . LEU A 1 82 ? -6.607 -17.637 -11.644 1.00 42.03 82 LEU A CA 1
ATOM 631 C C . LEU A 1 82 ? -7.119 -19.067 -11.811 1.00 42.03 82 LEU A C 1
ATOM 633 O O . LEU A 1 82 ? -8.116 -19.286 -12.496 1.00 42.03 82 LEU A O 1
ATOM 637 N N . ASP A 1 83 ? -6.431 -20.028 -11.187 1.00 37.81 83 ASP A N 1
ATOM 638 C CA . ASP A 1 83 ? -7.011 -21.336 -10.878 1.00 37.81 83 ASP A CA 1
ATOM 639 C C . ASP A 1 83 ? -8.165 -21.120 -9.895 1.00 37.81 83 ASP A C 1
ATOM 641 O O . ASP A 1 83 ? -8.092 -21.378 -8.687 1.00 37.81 83 ASP A O 1
ATOM 645 N N . CYS A 1 84 ? -9.269 -20.620 -10.441 1.00 39.25 84 CYS A N 1
ATOM 646 C CA . CYS A 1 84 ? -10.584 -20.825 -9.900 1.00 39.25 84 CYS A CA 1
ATOM 647 C C . CYS A 1 84 ? -10.774 -22.338 -9.866 1.00 39.25 84 CYS A C 1
ATOM 649 O O . CYS A 1 84 ? -11.225 -22.944 -10.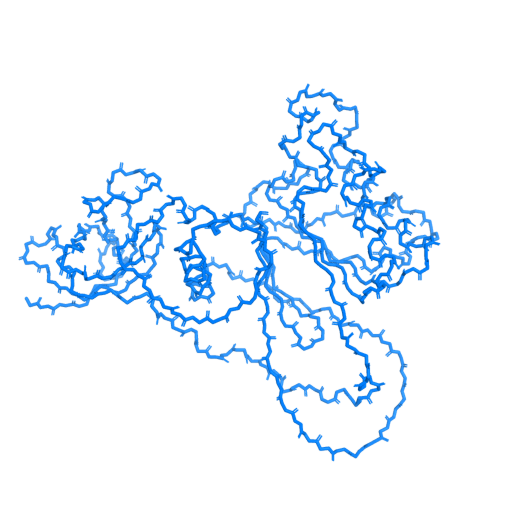839 1.00 39.25 84 CYS A O 1
ATOM 651 N N . ARG A 1 85 ? -10.484 -22.945 -8.706 1.00 39.47 85 ARG A N 1
ATOM 652 C CA . ARG A 1 85 ? -11.240 -24.118 -8.260 1.00 39.47 85 ARG A CA 1
ATOM 653 C C . ARG A 1 85 ? -12.687 -23.796 -8.601 1.00 39.47 85 ARG A C 1
ATOM 655 O O . ARG A 1 85 ? -13.186 -22.803 -8.073 1.00 39.47 85 ARG A O 1
ATOM 662 N N . ALA A 1 86 ? -13.279 -24.545 -9.536 1.00 37.50 86 ALA A N 1
ATOM 663 C CA . ALA A 1 86 ? -14.599 -24.229 -10.074 1.00 37.50 86 ALA A CA 1
ATOM 664 C C . ALA A 1 86 ? -15.515 -23.864 -8.901 1.00 37.50 86 ALA A C 1
ATOM 666 O O . ALA A 1 86 ? -15.518 -24.645 -7.937 1.00 37.50 86 ALA A O 1
ATOM 667 N N . PRO A 1 87 ? -16.177 -22.684 -8.929 1.00 42.22 87 PRO A N 1
ATOM 668 C CA . PRO A 1 87 ? -16.817 -22.111 -7.753 1.00 42.22 87 PRO A CA 1
ATOM 669 C C . PRO A 1 87 ? -17.681 -23.200 -7.155 1.00 42.22 87 PRO A C 1
ATOM 671 O O . PRO A 1 87 ? -18.583 -23.727 -7.822 1.00 42.22 87 PRO A O 1
ATOM 674 N N . ARG A 1 88 ? -17.316 -23.649 -5.946 1.00 41.56 88 ARG A N 1
ATOM 675 C CA . ARG A 1 88 ? -18.055 -24.745 -5.331 1.00 41.56 88 ARG A CA 1
ATOM 676 C C . ARG A 1 88 ? -19.464 -24.209 -5.207 1.00 41.56 88 ARG A C 1
ATOM 678 O O . ARG A 1 88 ? -19.648 -23.153 -4.611 1.00 41.56 88 ARG A O 1
ATOM 685 N N . LYS A 1 89 ? -20.436 -24.936 -5.761 1.00 40.75 89 LYS A N 1
ATOM 686 C CA . LYS A 1 89 ? -21.853 -24.700 -5.490 1.00 40.75 89 LYS A CA 1
ATOM 687 C C . LYS A 1 89 ? -22.085 -24.944 -3.998 1.00 40.75 89 LYS A C 1
ATOM 689 O O . LYS A 1 89 ? -22.539 -26.012 -3.598 1.00 40.75 89 LYS A O 1
ATOM 694 N N . LEU A 1 90 ? -21.723 -23.961 -3.179 1.00 42.78 90 LEU A N 1
ATOM 695 C CA . LEU A 1 90 ? -22.379 -23.699 -1.919 1.00 42.78 90 LEU A CA 1
ATOM 696 C C . LEU A 1 90 ? -23.817 -23.409 -2.327 1.00 42.78 90 LEU A C 1
ATOM 698 O O . LEU A 1 90 ? -24.100 -22.401 -2.966 1.00 42.78 90 LEU A O 1
ATOM 702 N N . LEU A 1 91 ? -24.655 -24.419 -2.107 1.00 40.69 91 LEU A N 1
ATOM 703 C CA . LEU A 1 91 ? -26.076 -24.426 -2.418 1.00 40.69 91 LEU A CA 1
ATOM 704 C C . LEU A 1 91 ? -26.685 -23.152 -1.839 1.00 40.69 91 LEU A C 1
ATOM 706 O O . LEU A 1 91 ? -26.638 -22.974 -0.628 1.00 40.69 91 LEU A O 1
ATOM 710 N N . ASP A 1 92 ? -27.157 -22.275 -2.722 1.00 49.69 92 ASP A N 1
ATOM 711 C CA . ASP A 1 92 ? -27.438 -20.866 -2.441 1.00 49.69 92 ASP A CA 1
ATOM 712 C C . ASP A 1 92 ? -28.534 -20.687 -1.370 1.00 49.69 92 ASP A C 1
ATOM 714 O O . ASP A 1 92 ? -29.701 -20.957 -1.661 1.00 49.69 92 ASP A O 1
ATOM 718 N N . PRO A 1 93 ? -28.212 -20.175 -0.166 1.00 43.78 93 PRO A N 1
ATOM 719 C CA . PRO A 1 93 ? -29.194 -19.662 0.786 1.00 43.78 93 PRO A CA 1
ATOM 720 C C . PRO A 1 93 ? -29.348 -18.133 0.656 1.00 43.78 93 PRO A C 1
ATOM 722 O O . PRO A 1 93 ? -30.176 -17.539 1.337 1.00 43.78 93 PRO A O 1
ATOM 725 N N . PHE A 1 94 ? -28.524 -17.486 -0.181 1.00 46.66 94 PHE A N 1
ATOM 726 C CA . PHE A 1 94 ? -28.212 -16.053 -0.112 1.00 46.66 94 PHE A CA 1
ATOM 727 C C . PHE A 1 94 ? -28.368 -15.330 -1.457 1.00 46.66 94 PHE A C 1
ATOM 729 O O . PHE A 1 94 ? -27.693 -14.332 -1.714 1.00 46.66 94 PHE A O 1
ATOM 736 N N . LYS A 1 95 ? -29.300 -15.794 -2.300 1.00 47.53 95 LYS A N 1
ATOM 737 C CA . LYS A 1 95 ? -29.595 -15.199 -3.617 1.00 47.53 95 LYS A CA 1
ATOM 738 C C . LYS A 1 95 ? -29.907 -13.695 -3.591 1.00 47.53 95 LYS A C 1
ATOM 740 O O . LYS A 1 95 ? -29.704 -13.041 -4.609 1.00 47.53 95 LYS A O 1
ATOM 745 N N . ASP A 1 96 ? -30.347 -13.164 -2.446 1.00 50.94 96 ASP A N 1
ATOM 746 C CA . ASP A 1 96 ? -30.788 -11.772 -2.284 1.00 50.94 96 ASP A CA 1
ATOM 747 C C . ASP A 1 96 ? -29.863 -10.888 -1.416 1.00 50.94 96 ASP A C 1
ATOM 749 O O . ASP A 1 96 ? -30.120 -9.693 -1.272 1.00 50.94 96 ASP A O 1
ATOM 753 N N . THR A 1 97 ? -28.763 -11.409 -0.851 1.00 59.22 97 THR A N 1
ATOM 754 C CA . THR A 1 97 ? -27.847 -10.604 -0.010 1.00 59.22 97 THR A CA 1
ATOM 755 C C . THR A 1 97 ? -26.502 -10.369 -0.690 1.00 59.22 97 THR A C 1
ATOM 757 O O . THR A 1 97 ? -25.650 -11.254 -0.754 1.00 59.22 97 THR A O 1
ATOM 760 N N . SER A 1 98 ? -26.283 -9.141 -1.165 1.00 76.62 98 SER A N 1
ATOM 761 C CA . SER A 1 98 ? -24.996 -8.726 -1.730 1.00 76.62 98 SER A CA 1
ATOM 762 C C . SER A 1 98 ? -23.899 -8.663 -0.658 1.00 76.62 98 SER A C 1
ATOM 764 O O . SER A 1 98 ? -24.082 -8.080 0.411 1.00 76.62 98 SER A O 1
ATOM 766 N N . LEU A 1 99 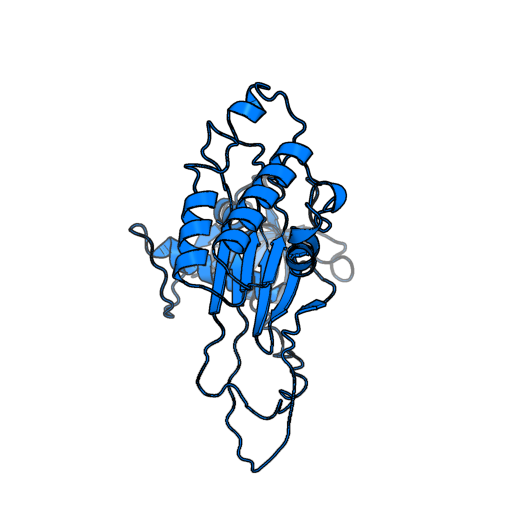? -22.726 -9.236 -0.959 1.00 80.31 99 LEU A N 1
ATOM 767 C CA . LEU A 1 99 ? -21.547 -9.130 -0.098 1.00 80.31 99 LEU A CA 1
ATOM 768 C C . LEU A 1 99 ? -21.100 -7.664 -0.019 1.00 80.31 99 LEU A C 1
ATOM 770 O O . LEU A 1 99 ? -20.532 -7.125 -0.968 1.00 80.31 99 LEU A O 1
ATOM 774 N N . GLN A 1 100 ? -21.325 -7.038 1.133 1.00 86.75 100 GLN A N 1
ATOM 775 C CA . GLN A 1 100 ? -20.850 -5.684 1.415 1.00 86.75 100 GLN A CA 1
ATOM 776 C C . GLN A 1 100 ? -19.497 -5.726 2.125 1.00 86.75 100 GLN A C 1
ATOM 778 O O . GLN A 1 100 ? -19.398 -6.225 3.249 1.00 86.75 100 GLN A O 1
ATOM 783 N N . VAL A 1 101 ? -18.482 -5.162 1.472 1.00 87.75 101 VAL A N 1
ATOM 784 C CA . VAL A 1 101 ? -17.143 -4.933 2.024 1.00 87.75 101 VAL A CA 1
ATOM 785 C C . VAL A 1 101 ? -16.900 -3.428 2.059 1.00 87.75 101 VAL A C 1
ATOM 787 O O . VAL A 1 101 ? -17.021 -2.766 1.030 1.00 87.75 101 VAL A O 1
ATOM 790 N N . MET A 1 102 ? -16.557 -2.887 3.226 1.00 91.94 102 MET A N 1
ATOM 791 C CA . MET A 1 102 ? -16.079 -1.509 3.369 1.00 91.94 102 MET A CA 1
ATOM 792 C C . MET A 1 102 ? -14.560 -1.512 3.513 1.00 91.94 102 MET A C 1
ATOM 794 O O . MET A 1 102 ? -14.003 -2.401 4.152 1.00 91.94 102 MET A O 1
ATOM 798 N N . ILE A 1 103 ? -13.886 -0.533 2.913 1.00 92.50 103 ILE A N 1
ATOM 799 C CA . ILE A 1 103 ? -12.424 -0.421 2.932 1.00 92.50 103 ILE A CA 1
ATOM 800 C C . ILE A 1 103 ? -12.059 1.011 3.304 1.00 92.50 103 ILE A C 1
ATOM 802 O O . ILE A 1 103 ? -12.626 1.946 2.739 1.00 92.5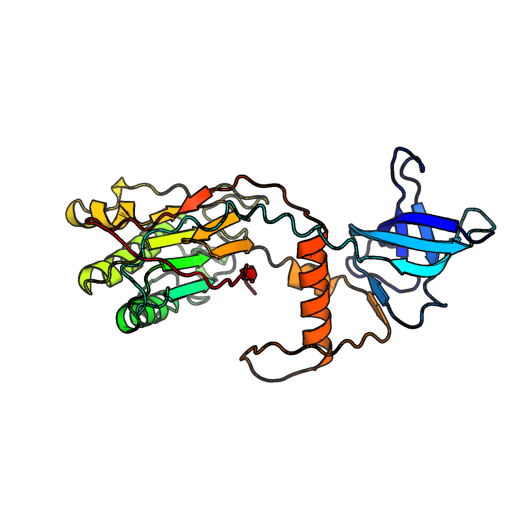0 103 ILE A O 1
ATOM 806 N N . ALA A 1 104 ? -11.118 1.173 4.231 1.00 91.81 104 ALA A N 1
ATOM 807 C CA . ALA A 1 104 ? -10.530 2.458 4.584 1.00 91.81 104 ALA A CA 1
ATOM 808 C C . ALA A 1 104 ? -9.009 2.332 4.701 1.00 91.81 104 ALA A C 1
ATOM 810 O O . ALA A 1 104 ? -8.494 1.306 5.150 1.00 91.81 104 ALA A O 1
ATOM 811 N N . CYS A 1 105 ? -8.311 3.389 4.296 1.00 93.12 105 CYS A N 1
ATOM 812 C CA . CYS A 1 105 ? -6.872 3.547 4.474 1.00 93.12 105 CYS A CA 1
ATOM 813 C C . CYS A 1 105 ? -6.634 4.735 5.412 1.00 93.12 105 CYS A C 1
ATOM 815 O O . CYS A 1 105 ? -7.414 5.689 5.385 1.00 93.12 105 CYS A O 1
ATOM 817 N N . GLY A 1 106 ? -5.595 4.664 6.241 1.00 89.25 106 GLY A N 1
ATOM 818 C CA . GLY A 1 106 ? -5.194 5.778 7.097 1.00 89.25 106 GLY A CA 1
ATOM 819 C C . GLY A 1 106 ? -4.610 6.969 6.311 1.00 89.25 106 GLY A C 1
ATOM 820 O O . GLY A 1 106 ? -4.403 6.848 5.104 1.00 89.25 106 GLY A O 1
ATOM 821 N N . PRO A 1 107 ? -4.293 8.097 6.979 1.00 94.56 107 PRO A N 1
ATOM 822 C CA . PRO A 1 107 ? -4.286 8.272 8.433 1.00 94.56 107 PRO A CA 1
ATOM 823 C C . PRO A 1 107 ? -5.671 8.243 9.089 1.00 94.56 107 PRO A C 1
ATOM 825 O O . PRO A 1 107 ? -6.619 8.881 8.640 1.00 94.56 107 PRO A O 1
ATOM 828 N N . PHE A 1 108 ? -5.777 7.501 10.191 1.00 95.12 108 PHE A N 1
ATOM 829 C CA . PHE A 1 108 ? -7.024 7.339 10.947 1.00 95.12 108 PHE A CA 1
ATOM 830 C C . PHE A 1 108 ? -7.265 8.431 12.010 1.00 95.12 108 PHE A C 1
ATOM 832 O O . PHE A 1 108 ? -8.359 8.518 12.570 1.00 95.12 108 PHE A O 1
ATOM 839 N N . THR A 1 109 ? -6.280 9.294 12.276 1.00 94.69 109 THR A N 1
ATOM 840 C CA . THR A 1 109 ? -6.395 10.450 13.183 1.00 94.69 109 THR A CA 1
ATOM 841 C C . THR A 1 109 ? -5.968 11.748 12.489 1.00 94.69 109 THR A C 1
ATOM 843 O O . THR A 1 109 ? -5.314 11.722 11.447 1.00 94.69 109 THR A O 1
ATOM 846 N N . HIS A 1 110 ? -6.354 12.901 13.048 1.00 93.62 110 HIS A N 1
ATOM 847 C CA . HIS A 1 110 ? -5.923 14.218 12.550 1.00 93.62 110 HIS A CA 1
ATOM 848 C C . HIS A 1 110 ? -4.421 14.437 12.784 1.00 93.62 110 HIS A C 1
ATOM 850 O O . HIS A 1 110 ? -3.867 13.876 13.728 1.00 93.62 110 HIS A O 1
ATOM 856 N N . SER A 1 111 ? -3.762 15.302 12.001 1.00 92.00 111 SER A N 1
ATOM 857 C CA . SER A 1 111 ? -2.303 15.534 12.100 1.00 92.00 111 SER A CA 1
ATOM 858 C C . SER A 1 111 ? -1.823 15.958 13.492 1.00 92.00 111 SER A C 1
ATOM 860 O O . SER A 1 111 ? -0.679 15.692 13.846 1.00 92.00 111 SER A O 1
ATOM 862 N N . ASN A 1 112 ? -2.696 16.580 14.284 1.00 91.69 112 ASN A N 1
ATOM 863 C CA . ASN A 1 112 ? -2.431 17.128 15.613 1.00 91.69 112 ASN A CA 1
ATOM 864 C C . ASN A 1 112 ? -3.084 16.332 16.765 1.00 91.69 112 ASN A C 1
ATOM 866 O O . ASN A 1 112 ? -3.079 16.800 17.903 1.00 91.69 112 ASN A O 1
ATOM 870 N N . SER A 1 113 ? -3.662 15.155 16.494 1.00 93.12 113 SER A N 1
ATOM 871 C CA . SER A 1 113 ? -4.337 14.321 17.499 1.00 93.12 113 SER A CA 1
ATOM 872 C C . SER A 1 113 ? -4.083 12.828 17.281 1.00 93.12 113 SER A C 1
ATOM 874 O O . SER A 1 113 ? -3.867 12.368 16.163 1.00 93.12 113 SER A O 1
ATOM 876 N N . LEU A 1 114 ? -4.135 12.058 18.367 1.00 93.75 114 LEU A N 1
ATOM 877 C CA . LEU A 1 114 ? -4.029 10.592 18.379 1.00 93.75 114 LEU A CA 1
ATOM 878 C C . LEU A 1 114 ? -5.258 9.931 19.034 1.00 93.75 114 LEU A C 1
ATOM 880 O O . LEU A 1 114 ? -5.227 8.759 19.395 1.00 93.75 114 LEU A O 1
ATOM 884 N N . GLN A 1 115 ? -6.338 10.694 19.224 1.00 94.50 115 GLN A N 1
ATOM 885 C CA . GLN A 1 115 ? -7.579 10.218 19.835 1.00 94.50 115 GLN A CA 1
ATOM 886 C C . GLN A 1 115 ? -8.507 9.584 18.787 1.00 94.50 115 GLN A C 1
ATOM 888 O O . GLN A 1 115 ? -8.493 9.977 17.621 1.00 94.50 115 GLN A O 1
ATOM 893 N N . PHE A 1 116 ? -9.344 8.630 19.206 1.00 96.62 116 PHE A N 1
ATOM 894 C CA . PHE A 1 116 ? -10.411 8.067 18.369 1.00 96.62 116 PHE A CA 1
ATOM 895 C C . PHE A 1 116 ? -11.597 9.026 18.233 1.00 96.62 116 PHE A C 1
ATOM 897 O O . PHE A 1 116 ? -12.048 9.315 17.130 1.00 96.62 116 PHE A O 1
ATOM 904 N N . TYR A 1 117 ? -12.127 9.525 19.353 1.00 96.31 117 TYR A N 1
ATOM 905 C CA . TYR A 1 117 ? -13.301 10.393 19.324 1.00 96.31 117 TYR A CA 1
ATOM 906 C C . TYR A 1 117 ? -13.007 11.682 18.547 1.00 96.31 117 TYR A C 1
ATOM 908 O O . TYR A 1 117 ? -11.930 12.262 18.656 1.00 96.31 117 TYR A O 1
ATOM 916 N N . HIS A 1 118 ? -13.980 12.101 17.735 1.00 93.88 118 HIS A N 1
ATOM 917 C CA . HIS A 1 118 ? -13.864 13.211 16.775 1.00 93.88 118 HIS A CA 1
ATOM 918 C C . HIS A 1 118 ? -12.782 13.041 15.683 1.00 93.88 118 HIS A C 1
ATOM 920 O O . HIS A 1 118 ? -12.485 13.999 14.968 1.00 93.88 118 HIS A O 1
ATOM 926 N N . SER A 1 119 ? -12.221 11.840 15.507 1.00 95.56 119 SER A N 1
ATOM 927 C CA . SER A 1 119 ? -11.285 11.525 14.423 1.00 95.56 119 SER A CA 1
ATOM 928 C C . SER A 1 119 ? -11.981 10.934 13.184 1.00 95.56 119 SER A C 1
ATOM 930 O O . SER A 1 119 ? -13.119 10.456 13.287 1.00 95.56 119 SER A O 1
ATOM 932 N N . PRO A 1 120 ? -11.291 10.884 12.024 1.00 95.69 120 PRO A N 1
ATOM 933 C CA . PRO A 1 120 ? -11.769 10.169 10.841 1.00 95.69 120 PRO A CA 1
ATOM 934 C C . PRO A 1 120 ? -12.114 8.698 11.122 1.00 95.69 120 PRO A C 1
ATOM 936 O O . PRO A 1 120 ? -13.041 8.157 10.522 1.00 95.69 120 PRO A O 1
ATOM 939 N N . PHE A 1 121 ? -11.428 8.040 12.065 1.00 97.00 121 PHE A N 1
ATOM 940 C CA . PHE A 1 121 ? -11.721 6.649 12.422 1.00 97.00 121 PHE A CA 1
ATOM 941 C C . PHE A 1 121 ? -13.065 6.490 13.138 1.00 97.00 121 PHE A C 1
ATOM 943 O O . PHE A 1 121 ? -13.781 5.521 12.890 1.00 97.00 121 PHE A O 1
ATOM 950 N N . HIS A 1 122 ? -13.440 7.450 13.987 1.00 97.06 122 HIS A N 1
ATOM 951 C CA . HIS A 1 122 ? -14.751 7.471 14.636 1.00 97.06 122 HIS A CA 1
ATOM 952 C C . HIS A 1 122 ? -15.873 7.815 13.644 1.00 97.06 122 HIS A C 1
ATOM 954 O O . HIS A 1 122 ? -16.936 7.199 13.684 1.00 97.06 122 HIS A O 1
ATOM 960 N N . GLU A 1 123 ? -15.648 8.727 12.697 1.00 96.06 123 GLU A N 1
ATOM 961 C CA . GLU A 1 123 ? -16.598 8.977 11.600 1.00 96.06 123 GLU A CA 1
ATOM 962 C C . GLU A 1 123 ? -16.777 7.737 10.703 1.00 96.06 123 GLU A C 1
ATOM 964 O O . GLU A 1 123 ? -17.901 7.350 10.358 1.00 96.06 123 GLU A O 1
ATOM 969 N N . PHE A 1 124 ? -15.684 7.032 10.403 1.00 96.06 124 PHE A N 1
ATOM 970 C CA . PHE A 1 124 ? -15.737 5.762 9.689 1.00 96.06 124 PHE A CA 1
ATOM 971 C C . PHE A 1 124 ? -16.468 4.675 10.495 1.00 96.06 124 PHE A C 1
ATOM 973 O O . PHE A 1 124 ? -17.304 3.971 9.931 1.00 96.06 124 PHE A O 1
ATOM 980 N N . ALA A 1 125 ? -16.245 4.575 11.811 1.00 96.88 125 ALA A N 1
ATOM 981 C CA . ALA A 1 125 ? -16.983 3.664 12.693 1.00 96.88 125 ALA A CA 1
ATOM 982 C C . ALA A 1 125 ? -18.495 3.929 12.653 1.00 96.88 125 ALA A C 1
ATOM 984 O O . ALA A 1 125 ? -19.276 3.001 12.450 1.00 96.88 125 ALA A O 1
ATOM 985 N N . ASN A 1 126 ? -18.910 5.196 12.743 1.00 96.50 126 ASN A N 1
ATOM 986 C CA . ASN A 1 126 ? -20.313 5.593 12.606 1.00 96.50 126 ASN A CA 1
ATOM 987 C C . ASN A 1 126 ? -20.886 5.205 11.230 1.00 96.50 126 ASN A C 1
ATOM 989 O O . ASN A 1 126 ? -22.010 4.707 11.141 1.00 96.50 126 ASN A O 1
ATOM 993 N N . THR A 1 127 ? -20.098 5.336 10.161 1.00 95.31 127 THR A N 1
ATOM 994 C CA . THR A 1 127 ? -20.491 4.885 8.816 1.00 95.31 127 THR A CA 1
ATOM 995 C C . THR A 1 127 ? -20.643 3.358 8.747 1.00 95.31 127 THR A C 1
ATOM 997 O O . THR A 1 127 ? -21.621 2.861 8.189 1.00 95.31 127 THR A O 1
ATOM 1000 N N . VAL A 1 128 ? -19.726 2.592 9.349 1.00 93.38 128 VAL A N 1
ATOM 1001 C CA . VAL A 1 128 ? -19.816 1.122 9.460 1.00 93.38 128 VAL A CA 1
ATOM 1002 C C . VAL A 1 128 ? -21.052 0.708 10.269 1.00 93.38 128 VAL A C 1
ATOM 1004 O O . VAL A 1 128 ? -21.742 -0.232 9.878 1.00 93.38 128 VAL A O 1
ATOM 1007 N N . ILE A 1 129 ? -21.397 1.436 11.336 1.00 96.38 129 ILE A N 1
ATOM 1008 C CA . ILE A 1 129 ? -22.612 1.208 12.137 1.00 96.38 129 ILE A CA 1
ATOM 1009 C C . ILE A 1 129 ? -23.883 1.434 11.317 1.00 96.38 129 ILE A C 1
ATOM 1011 O O . ILE A 1 129 ? -24.797 0.614 11.377 1.00 96.38 129 ILE A O 1
ATOM 1015 N N . GLN A 1 130 ? -23.934 2.505 10.524 1.00 94.94 130 GLN A N 1
ATOM 1016 C CA . GLN A 1 130 ? -25.078 2.811 9.659 1.00 94.94 130 GLN A CA 1
ATOM 1017 C C . GLN A 1 130 ? -25.232 1.813 8.502 1.00 94.94 130 GLN A C 1
ATOM 1019 O O . GLN A 1 130 ? -26.352 1.485 8.117 1.00 94.94 130 GLN A O 1
ATOM 1024 N N . ARG A 1 131 ? -24.119 1.347 7.919 1.00 90.50 131 ARG A N 1
ATOM 1025 C CA . ARG A 1 131 ? -24.125 0.468 6.735 1.00 90.50 131 ARG A CA 1
ATOM 1026 C C . ARG A 1 131 ? -24.193 -1.022 7.066 1.00 90.50 131 ARG A C 1
ATOM 1028 O O . ARG A 1 131 ? -24.681 -1.778 6.236 1.00 90.50 131 ARG A O 1
ATOM 1035 N N . ARG A 1 132 ? -23.713 -1.434 8.247 1.00 91.25 132 ARG A N 1
ATOM 1036 C CA . ARG A 1 132 ? -23.585 -2.834 8.701 1.00 91.25 132 ARG A CA 1
ATOM 1037 C C . ARG A 1 132 ? -22.991 -3.766 7.622 1.00 91.25 132 ARG A C 1
ATOM 1039 O O . ARG A 1 132 ? -23.646 -4.724 7.209 1.00 91.25 132 ARG A O 1
ATOM 1046 N N . PRO A 1 133 ? -21.761 -3.492 7.139 1.00 89.44 133 PRO A N 1
ATOM 1047 C CA . PRO A 1 133 ? -21.088 -4.345 6.164 1.00 89.44 133 PRO A CA 1
ATOM 1048 C C . PRO A 1 133 ? -20.755 -5.719 6.759 1.00 89.44 133 PRO A C 1
ATOM 1050 O O . PRO A 1 133 ? -20.655 -5.882 7.972 1.00 89.44 133 PRO A O 1
ATOM 1053 N N . HIS A 1 134 ? -20.498 -6.697 5.892 1.00 87.81 134 HIS A N 1
ATOM 1054 C CA . HIS A 1 134 ? -20.096 -8.045 6.303 1.00 87.81 134 HIS A CA 1
ATOM 1055 C C . HIS A 1 134 ? -18.605 -8.095 6.668 1.00 87.81 134 HIS A C 1
ATOM 1057 O O . HIS A 1 134 ? -18.196 -8.859 7.541 1.00 87.81 134 HIS A O 1
ATOM 1063 N N . VAL A 1 135 ? -17.790 -7.290 5.975 1.00 91.50 135 VAL A N 1
ATOM 1064 C CA . VAL A 1 135 ? -16.340 -7.197 6.180 1.00 91.50 135 VAL A CA 1
ATOM 1065 C C . VAL A 1 135 ? -15.891 -5.737 6.128 1.00 91.50 135 VAL A C 1
ATOM 1067 O O . VAL A 1 135 ? -16.348 -4.968 5.278 1.00 91.50 135 VAL A O 1
ATOM 1070 N N . VAL A 1 136 ? -14.965 -5.371 7.008 1.00 94.81 136 VAL A N 1
ATOM 1071 C CA . VAL A 1 136 ? -14.264 -4.086 7.026 1.00 94.81 136 VAL A CA 1
ATOM 1072 C C . VAL A 1 136 ? -12.771 -4.345 6.839 1.00 94.81 136 VAL A C 1
ATOM 1074 O O . VAL A 1 136 ? -12.163 -5.047 7.640 1.00 94.81 136 VAL A O 1
ATOM 1077 N N . ILE A 1 137 ? -12.166 -3.785 5.794 1.00 94.31 137 ILE A N 1
ATOM 1078 C CA . ILE A 1 137 ? -10.718 -3.840 5.561 1.00 94.31 137 ILE A CA 1
ATOM 1079 C C . ILE A 1 137 ? -10.123 -2.493 5.980 1.00 94.31 137 ILE A C 1
ATOM 1081 O O . ILE A 1 137 ? -10.454 -1.460 5.401 1.00 94.31 137 ILE A O 1
ATOM 1085 N N . LEU A 1 138 ? -9.254 -2.511 6.987 1.00 96.00 138 LEU A N 1
ATOM 1086 C CA . LEU A 1 138 ? -8.539 -1.347 7.496 1.00 96.00 138 LEU A CA 1
ATOM 1087 C C . LEU A 1 138 ? -7.057 -1.470 7.136 1.00 96.00 138 LEU A C 1
ATOM 1089 O O . LEU A 1 138 ? -6.364 -2.398 7.563 1.00 96.00 138 LEU A O 1
ATOM 1093 N N . VAL A 1 139 ? -6.580 -0.517 6.347 1.00 95.50 139 VAL A N 1
ATOM 1094 C CA . VAL A 1 139 ? -5.190 -0.410 5.908 1.00 95.50 139 VAL A CA 1
ATOM 1095 C C . VAL A 1 139 ? -4.545 0.759 6.648 1.00 95.50 139 VAL A C 1
ATOM 1097 O O . VAL A 1 139 ? -5.134 1.834 6.703 1.00 95.50 139 VAL A O 1
ATOM 1100 N N . GLY A 1 140 ? -3.360 0.569 7.228 1.00 93.50 140 GLY A N 1
ATOM 1101 C CA . GLY A 1 140 ? -2.648 1.641 7.935 1.00 93.50 140 GLY A CA 1
ATOM 1102 C C . GLY A 1 140 ? -2.319 2.864 7.051 1.00 93.50 140 GLY A C 1
ATOM 1103 O O . GLY A 1 140 ? -2.467 2.794 5.828 1.00 93.50 140 GLY A O 1
ATOM 1104 N N . PRO A 1 141 ? -1.816 3.966 7.638 1.00 94.94 141 PRO A N 1
ATOM 1105 C CA . PRO A 1 141 ? -1.356 4.053 9.025 1.00 94.94 141 PRO A CA 1
ATOM 1106 C C . PRO A 1 141 ? -2.454 4.336 10.063 1.00 94.94 141 PRO A C 1
ATOM 1108 O O . PRO A 1 141 ? -3.289 5.226 9.904 1.00 94.94 141 PRO A O 1
ATOM 1111 N N . PHE A 1 142 ? -2.402 3.612 11.180 1.00 94.75 142 PHE A N 1
ATOM 1112 C CA . PHE A 1 142 ? -3.177 3.883 12.397 1.00 94.75 142 PHE A CA 1
ATOM 1113 C C . PHE A 1 142 ? -2.419 4.805 13.346 1.00 94.75 142 PHE A C 1
ATOM 1115 O O . PHE A 1 142 ? -3.019 5.681 13.963 1.00 94.75 142 PHE A O 1
ATOM 1122 N N . THR A 1 143 ? -1.100 4.631 13.447 1.00 93.19 143 THR A N 1
ATOM 1123 C CA . THR A 1 143 ? -0.223 5.505 14.236 1.00 93.19 143 THR A CA 1
ATOM 1124 C C . THR A 1 143 ? 0.820 6.084 13.297 1.00 93.19 143 THR A C 1
ATOM 1126 O O . THR A 1 143 ? 1.957 5.618 13.223 1.00 93.19 143 THR A O 1
ATOM 1129 N N . ASP A 1 144 ? 0.381 7.062 12.510 1.00 93.56 144 ASP A N 1
ATOM 1130 C CA . ASP A 1 144 ? 1.185 7.674 11.459 1.00 93.56 144 ASP A CA 1
ATOM 1131 C C . ASP A 1 144 ? 2.415 8.391 12.036 1.00 93.56 144 ASP A C 1
ATOM 1133 O O . ASP A 1 144 ? 2.294 9.373 12.771 1.00 93.56 144 ASP A O 1
ATOM 1137 N N . ARG A 1 145 ? 3.613 7.946 11.632 1.00 92.81 145 ARG A N 1
ATOM 1138 C CA . ARG A 1 145 ? 4.893 8.607 11.941 1.00 92.81 145 ARG A CA 1
ATOM 1139 C C . ARG A 1 145 ? 4.921 10.097 11.567 1.00 92.81 145 ARG A C 1
ATOM 1141 O O . ARG A 1 145 ? 5.759 10.842 12.073 1.00 92.81 145 ARG A O 1
ATOM 1148 N N . CYS A 1 146 ? 4.062 10.531 10.643 1.00 91.06 146 CYS A N 1
ATOM 1149 C CA . CYS A 1 146 ? 3.976 11.907 10.183 1.00 91.06 146 CYS A CA 1
ATOM 1150 C C . CYS A 1 146 ? 3.126 12.822 11.077 1.00 91.06 146 CYS A C 1
ATOM 1152 O O . CYS A 1 146 ? 3.191 14.038 10.874 1.00 91.06 146 CYS A O 1
ATOM 1154 N N . ASN A 1 147 ? 2.420 12.285 12.077 1.00 94.38 147 ASN A N 1
ATOM 1155 C CA . ASN A 1 147 ? 1.654 13.050 13.062 1.00 94.38 147 ASN A CA 1
ATOM 1156 C C . ASN A 1 147 ? 2.547 14.025 13.860 1.00 94.38 147 ASN A C 1
ATOM 1158 O O . ASN A 1 147 ? 3.664 13.694 14.266 1.00 94.38 147 ASN A O 1
ATOM 1162 N N . GLU A 1 148 ? 2.053 15.235 14.108 1.00 94.69 148 GLU A N 1
ATOM 1163 C CA . GLU A 1 148 ? 2.775 16.322 14.775 1.00 94.69 148 GLU A CA 1
ATOM 1164 C C . GLU A 1 148 ? 3.121 15.990 16.229 1.00 94.69 148 GLU A C 1
ATOM 1166 O O . GLU A 1 148 ? 4.217 16.321 16.685 1.00 94.69 148 GLU A O 1
ATOM 1171 N N . LEU A 1 149 ? 2.233 15.305 16.960 1.00 94.12 149 LEU A N 1
ATOM 1172 C CA . LEU A 1 149 ? 2.488 14.918 18.352 1.00 94.12 149 LEU A CA 1
ATOM 1173 C C . LEU A 1 149 ? 3.625 13.895 18.441 1.00 94.12 149 LEU A C 1
ATOM 1175 O O . LEU A 1 149 ? 4.459 13.980 19.341 1.00 94.12 149 LEU A O 1
ATOM 1179 N N . ILE A 1 150 ? 3.693 12.982 17.469 1.00 93.81 150 ILE A N 1
ATOM 1180 C CA . ILE A 1 150 ? 4.740 11.960 17.359 1.00 93.81 150 ILE A CA 1
ATOM 1181 C C . ILE A 1 150 ? 6.067 12.612 16.957 1.00 93.81 150 ILE A C 1
ATOM 1183 O O . ILE A 1 150 ? 7.065 12.447 17.655 1.00 93.81 150 ILE A O 1
ATOM 1187 N N . LYS A 1 151 ? 6.071 13.447 15.908 1.00 94.00 151 LYS A N 1
ATOM 1188 C CA . LYS A 1 151 ? 7.253 14.214 15.466 1.00 94.00 151 LYS A CA 1
ATOM 1189 C C . LYS A 1 151 ? 7.834 15.124 16.548 1.00 94.00 151 LYS A C 1
ATOM 1191 O O . LYS A 1 151 ? 9.047 15.292 16.609 1.00 94.00 151 LYS A O 1
ATOM 1196 N N . THR A 1 152 ? 6.985 15.731 17.378 1.00 93.38 152 THR A N 1
ATOM 1197 C CA . THR A 1 152 ? 7.414 16.640 18.456 1.00 93.38 152 THR A CA 1
ATOM 1198 C C . THR A 1 152 ? 7.628 15.942 19.802 1.00 93.38 152 THR A C 1
ATOM 1200 O O . THR A 1 152 ? 7.890 16.621 20.792 1.00 93.38 152 THR A O 1
ATOM 1203 N N . ASN A 1 153 ? 7.542 14.605 19.843 1.00 89.44 153 ASN A N 1
ATOM 1204 C CA . ASN A 1 153 ? 7.701 13.777 21.041 1.00 89.44 153 ASN A CA 1
ATOM 1205 C C . ASN A 1 153 ? 6.811 14.220 22.226 1.00 89.44 153 ASN A C 1
ATOM 1207 O O . ASN A 1 153 ? 7.225 14.202 23.382 1.00 89.44 153 ASN A O 1
ATOM 1211 N N . LYS A 1 154 ? 5.572 14.640 21.933 1.00 91.06 154 LYS A N 1
ATOM 1212 C CA . LYS A 1 154 ? 4.562 15.094 22.913 1.00 91.06 154 LYS A CA 1
ATOM 1213 C C . LYS A 1 154 ? 3.616 13.972 23.356 1.00 91.06 154 LYS A C 1
ATOM 1215 O O . LYS A 1 154 ? 2.481 14.228 23.752 1.00 91.06 154 LYS A O 1
ATOM 1220 N N . VAL A 1 155 ? 4.061 12.727 23.240 1.00 91.56 155 VAL A N 1
ATOM 1221 C CA . VAL A 1 155 ? 3.270 11.527 23.515 1.00 91.56 155 VAL A CA 1
ATOM 1222 C C . VAL A 1 155 ? 3.768 10.882 24.806 1.00 91.56 155 VAL A C 1
ATOM 1224 O O . VAL A 1 155 ? 4.967 10.691 24.976 1.00 91.56 155 VAL A O 1
ATOM 1227 N N . THR A 1 156 ? 2.849 10.554 25.716 1.00 89.88 156 THR A N 1
ATOM 1228 C CA . THR A 1 156 ? 3.159 9.942 27.022 1.00 89.88 156 THR A CA 1
ATOM 1229 C C . THR A 1 156 ? 2.991 8.420 27.050 1.00 89.88 156 THR A C 1
ATOM 1231 O O . THR A 1 156 ? 3.647 7.760 27.850 1.00 89.88 156 THR A O 1
ATOM 1234 N N . SER A 1 157 ? 2.128 7.868 26.194 1.00 91.94 157 SER A N 1
ATOM 1235 C CA . SER A 1 157 ? 1.922 6.423 26.004 1.00 91.94 157 SER A CA 1
ATOM 1236 C C . SER A 1 157 ? 2.893 5.830 24.986 1.00 91.94 157 SER A C 1
ATOM 1238 O O . SER A 1 157 ? 3.422 6.542 24.131 1.00 91.94 157 SER A O 1
ATOM 1240 N N . THR A 1 158 ? 3.089 4.511 25.006 1.00 93.88 158 THR A N 1
ATOM 1241 C CA . THR A 1 158 ? 3.834 3.854 23.921 1.00 93.88 158 THR A CA 1
ATOM 1242 C C . THR A 1 158 ? 3.045 3.891 22.607 1.00 93.88 158 THR A C 1
ATOM 1244 O O . THR A 1 158 ? 1.813 3.936 22.588 1.00 93.88 158 THR A O 1
ATOM 1247 N N . PHE A 1 159 ? 3.735 3.850 21.462 1.00 94.69 159 PHE A N 1
ATOM 1248 C CA . PHE A 1 159 ? 3.049 3.845 20.163 1.00 94.69 159 PHE A CA 1
ATOM 1249 C C . PHE A 1 159 ? 2.178 2.592 19.954 1.00 94.69 159 PHE A C 1
ATOM 1251 O O . PHE A 1 159 ? 1.156 2.675 19.275 1.00 94.69 159 PHE A O 1
ATOM 1258 N N . GLN A 1 160 ? 2.546 1.461 20.571 1.00 92.69 160 GLN A N 1
ATOM 1259 C CA . GLN A 1 160 ? 1.728 0.246 20.590 1.00 92.69 160 GLN A CA 1
ATOM 1260 C C . GLN A 1 160 ? 0.428 0.468 21.379 1.00 92.69 160 GLN A C 1
ATOM 1262 O O . GLN A 1 160 ? -0.640 0.153 20.865 1.00 92.69 160 GLN A O 1
ATOM 1267 N N . GLU A 1 161 ? 0.484 1.074 22.574 1.00 92.38 161 GLU A N 1
ATOM 1268 C CA . GLU A 1 161 ? -0.721 1.416 23.353 1.00 92.38 161 GLU A CA 1
ATOM 1269 C C . GLU A 1 161 ? -1.681 2.320 22.572 1.00 92.38 161 GLU A C 1
ATOM 1271 O O . GLU A 1 161 ? -2.893 2.144 22.659 1.00 92.38 161 GLU A O 1
ATOM 1276 N N . ILE A 1 162 ? -1.165 3.278 21.793 1.00 93.88 162 ILE A N 1
ATOM 1277 C CA . ILE A 1 162 ? -1.998 4.161 20.962 1.00 93.88 162 ILE A CA 1
ATOM 1278 C C . ILE A 1 162 ? -2.728 3.358 19.883 1.00 93.88 162 ILE A C 1
ATOM 1280 O O . ILE A 1 162 ? -3.941 3.500 19.730 1.00 93.88 162 ILE A O 1
ATOM 1284 N N . PHE A 1 163 ? -2.010 2.499 19.155 1.00 94.81 163 PHE A N 1
ATOM 1285 C CA . PHE A 1 163 ? -2.599 1.611 18.152 1.00 94.81 163 PHE A CA 1
ATOM 1286 C C . PHE A 1 163 ? -3.673 0.694 18.753 1.00 94.81 163 PHE A C 1
ATOM 1288 O O . PHE A 1 163 ? -4.794 0.624 18.243 1.00 94.81 163 PHE A O 1
ATOM 1295 N N . GLU A 1 164 ? -3.355 0.036 19.868 1.00 92.19 164 GLU A N 1
ATOM 1296 C CA . GLU A 1 164 ? -4.259 -0.881 20.562 1.00 92.19 164 GLU A CA 1
ATOM 1297 C C . GLU A 1 164 ? -5.485 -0.150 21.132 1.00 92.19 164 GLU A C 1
ATOM 1299 O O . GLU A 1 164 ? -6.604 -0.642 21.004 1.00 92.19 164 GLU A O 1
ATOM 1304 N N . SER A 1 165 ? -5.311 1.065 21.659 1.00 92.25 165 SER A N 1
ATOM 1305 C CA . SER A 1 165 ? -6.395 1.930 22.141 1.00 92.25 165 SER A CA 1
ATOM 1306 C C . SER A 1 165 ? -7.335 2.373 21.013 1.00 92.25 165 SER A C 1
ATOM 1308 O O . SER A 1 165 ? -8.555 2.252 21.151 1.00 92.25 165 SER A O 1
ATOM 1310 N N . LEU A 1 166 ? -6.798 2.810 19.866 1.00 94.50 166 LEU A N 1
ATOM 1311 C CA . LEU A 1 166 ? -7.592 3.164 18.681 1.00 94.50 166 LEU A CA 1
ATOM 1312 C C . LEU A 1 166 ? -8.404 1.963 18.174 1.00 94.50 166 LEU A C 1
ATOM 1314 O O . LEU A 1 166 ? -9.602 2.090 17.906 1.00 94.50 166 LEU A O 1
ATOM 1318 N N . LEU A 1 167 ? -7.773 0.788 18.073 1.00 93.12 167 LEU A N 1
ATOM 1319 C CA . LEU A 1 167 ? -8.435 -0.440 17.639 1.00 93.12 167 LEU A CA 1
ATOM 1320 C C . LEU A 1 167 ? -9.504 -0.896 18.645 1.00 93.12 167 LEU A C 1
ATOM 1322 O O . LEU A 1 167 ? -10.613 -1.234 18.232 1.00 93.12 167 LEU A O 1
ATOM 1326 N N . LEU A 1 168 ? -9.215 -0.855 19.951 1.00 92.00 168 LEU A N 1
ATOM 1327 C CA . LEU A 1 168 ? -10.174 -1.163 21.015 1.00 92.00 168 LEU A CA 1
ATOM 1328 C C . LEU A 1 168 ? -11.393 -0.246 20.949 1.00 92.00 168 LEU A C 1
ATOM 1330 O O . LEU A 1 168 ? -12.521 -0.723 21.056 1.00 92.00 168 LEU A O 1
ATOM 1334 N N . GLN A 1 169 ? -11.192 1.058 20.767 1.00 93.50 169 GLN A N 1
ATOM 1335 C CA . GLN A 1 169 ? -12.278 2.037 20.728 1.00 93.50 169 GLN A CA 1
ATOM 1336 C C . GLN A 1 169 ? -13.159 1.845 19.483 1.00 93.50 169 GLN A C 1
ATOM 1338 O O . GLN A 1 169 ? -14.385 1.822 19.612 1.00 93.50 169 GLN A O 1
ATOM 1343 N N . PHE A 1 170 ? -12.567 1.557 18.317 1.00 94.06 170 PHE A N 1
ATOM 1344 C CA . PHE A 1 170 ? -13.306 1.155 17.112 1.00 94.06 170 PHE A CA 1
ATOM 1345 C C . PHE A 1 170 ? -14.138 -0.118 17.335 1.00 94.06 170 PHE A C 1
ATOM 1347 O O . PHE A 1 170 ? -15.350 -0.126 17.117 1.00 94.06 170 PHE A O 1
ATOM 1354 N N . VAL A 1 171 ? -13.502 -1.180 17.837 1.00 91.69 171 VAL A N 1
ATOM 1355 C CA . VAL A 1 171 ? -14.128 -2.475 18.154 1.00 91.69 171 VAL A CA 1
ATOM 1356 C C . VAL A 1 171 ? -15.261 -2.321 19.182 1.00 91.69 171 VAL A C 1
ATOM 1358 O O . VAL A 1 171 ? -16.324 -2.921 19.024 1.00 91.69 171 VAL A O 1
ATOM 1361 N N . THR A 1 172 ? -15.080 -1.465 20.191 1.00 91.88 172 THR A N 1
ATOM 1362 C CA . THR A 1 172 ? -16.093 -1.158 21.218 1.00 91.88 172 THR A CA 1
ATOM 1363 C C . THR A 1 172 ? -17.285 -0.425 20.625 1.00 91.88 172 THR A C 1
ATOM 1365 O O . THR A 1 172 ? -18.420 -0.812 20.885 1.00 91.88 172 THR A O 1
ATOM 1368 N N . CYS A 1 173 ? -17.046 0.570 19.769 1.00 93.12 173 CYS A N 1
ATOM 1369 C CA . CYS A 1 173 ? -18.095 1.316 19.079 1.00 93.12 173 CYS A CA 1
ATOM 1370 C C . CYS A 1 173 ? -18.993 0.383 18.241 1.00 93.12 173 CYS A C 1
ATOM 1372 O O . CYS A 1 173 ? -20.220 0.422 18.360 1.00 93.12 173 CYS A O 1
ATOM 1374 N N . LEU A 1 174 ? -18.390 -0.531 17.468 1.00 93.06 174 LEU A N 1
ATOM 1375 C CA . LEU A 1 174 ? -19.129 -1.522 16.676 1.00 93.06 174 LEU A CA 1
ATOM 1376 C C . LEU A 1 174 ? -19.898 -2.528 17.547 1.00 93.06 174 LEU A C 1
ATOM 1378 O O . LEU A 1 174 ? -21.063 -2.816 17.264 1.00 93.06 174 LEU A O 1
ATOM 1382 N N . HIS A 1 175 ? -19.270 -3.037 18.611 1.00 90.94 175 HIS A N 1
ATOM 1383 C CA . HIS A 1 175 ? -19.887 -3.989 19.534 1.00 90.94 175 HIS A CA 1
ATOM 1384 C C . HIS A 1 175 ? -21.104 -3.387 20.255 1.00 90.94 175 HIS A C 1
ATOM 1386 O O . HIS A 1 175 ? -22.181 -3.982 20.231 1.00 90.94 175 HIS A O 1
ATOM 1392 N N . SER A 1 176 ? -20.974 -2.179 20.818 1.00 92.00 176 SER A N 1
ATOM 1393 C CA . SER A 1 176 ? -22.070 -1.470 21.496 1.00 92.00 176 SER A CA 1
ATOM 1394 C C . SER A 1 176 ? -23.258 -1.171 20.572 1.00 92.00 176 SER A C 1
ATOM 1396 O O . SER A 1 176 ? -24.396 -1.143 21.029 1.00 92.00 176 SER A O 1
ATOM 1398 N N . ALA A 1 177 ? -23.017 -0.994 19.270 1.00 93.94 177 ALA A N 1
ATOM 1399 C CA . ALA A 1 177 ? -24.056 -0.792 18.258 1.00 93.94 177 ALA A CA 1
ATOM 1400 C C . ALA A 1 177 ? -24.635 -2.100 17.665 1.00 93.94 177 ALA A C 1
ATOM 1402 O O . ALA A 1 177 ? -25.422 -2.063 16.706 1.00 93.94 177 ALA A O 1
ATOM 1403 N N . GLY A 1 178 ? -24.237 -3.263 18.198 1.00 91.50 178 GLY A N 1
ATOM 1404 C CA . GLY A 1 178 ? -24.689 -4.582 17.747 1.00 91.50 178 GLY A CA 1
ATOM 1405 C C . GLY A 1 178 ? -24.257 -4.938 16.320 1.00 91.50 178 GLY A C 1
ATOM 1406 O O . GLY A 1 178 ? -24.937 -5.713 15.648 1.00 91.50 178 GLY A O 1
ATOM 1407 N N . VAL A 1 179 ? -23.171 -4.343 15.817 1.00 90.69 179 VAL A N 1
ATOM 1408 C CA . VAL A 1 179 ? -22.641 -4.633 14.479 1.00 90.69 179 VAL A CA 1
ATOM 1409 C C . VAL A 1 179 ? -21.840 -5.930 14.526 1.00 90.69 179 VAL A C 1
ATOM 1411 O O . VAL A 1 179 ? -21.005 -6.120 15.405 1.00 90.69 179 VAL A O 1
ATOM 1414 N N . ILE A 1 180 ? -22.060 -6.815 13.553 1.00 88.06 180 ILE A N 1
ATOM 1415 C CA . ILE A 1 180 ? -21.306 -8.061 13.398 1.00 88.06 180 ILE A CA 1
ATOM 1416 C C . ILE A 1 180 ? -20.630 -8.023 12.027 1.00 88.06 180 ILE A C 1
ATOM 1418 O O . ILE A 1 180 ? -21.290 -8.210 11.009 1.00 88.06 180 ILE A O 1
ATOM 1422 N N . ALA A 1 181 ? -19.322 -7.775 12.013 1.00 88.88 181 ALA A N 1
ATOM 1423 C CA . ALA A 1 181 ? -18.498 -7.731 10.809 1.00 88.88 181 ALA A CA 1
ATOM 1424 C C . ALA A 1 181 ? -17.147 -8.413 11.067 1.00 88.88 181 ALA A C 1
ATOM 1426 O O . ALA A 1 181 ? -16.633 -8.363 12.186 1.00 88.88 181 ALA A O 1
ATOM 1427 N N . GLU A 1 182 ? -16.554 -9.015 10.037 1.00 91.94 182 GLU A N 1
ATOM 1428 C CA . GLU A 1 182 ? -15.137 -9.395 10.078 1.00 91.94 182 GLU A CA 1
ATOM 1429 C C . GLU A 1 182 ? -14.266 -8.158 9.838 1.00 91.94 182 GLU A C 1
ATOM 1431 O O . GLU A 1 182 ? -14.544 -7.367 8.938 1.00 91.94 182 GLU A O 1
ATOM 1436 N N . ILE A 1 183 ? -13.191 -7.999 10.604 1.00 93.75 183 ILE A N 1
ATOM 1437 C CA . ILE A 1 183 ? -12.228 -6.907 10.447 1.00 93.75 183 ILE A CA 1
ATOM 1438 C C . ILE A 1 183 ? -10.923 -7.481 9.909 1.00 93.75 183 ILE A C 1
ATOM 1440 O O . ILE A 1 183 ? -10.357 -8.403 10.484 1.00 93.75 183 ILE A O 1
ATOM 1444 N N . VAL A 1 184 ? -10.415 -6.913 8.822 1.00 94.38 184 VAL A N 1
ATOM 1445 C CA . VAL A 1 184 ? -9.121 -7.260 8.231 1.00 94.38 184 VAL A CA 1
ATOM 1446 C C . VAL A 1 184 ? -8.161 -6.103 8.474 1.00 94.38 184 VAL A C 1
ATOM 1448 O O . VAL A 1 184 ? -8.436 -4.992 8.030 1.00 94.38 184 VAL A O 1
ATOM 1451 N N . LEU A 1 185 ? -7.049 -6.351 9.169 1.00 95.56 185 LEU A N 1
ATOM 1452 C CA . LEU A 1 185 ? -6.023 -5.344 9.461 1.00 95.56 185 LEU A CA 1
ATOM 1453 C C . LEU A 1 185 ? -4.777 -5.575 8.607 1.00 95.56 185 LEU A C 1
ATOM 1455 O O . LEU A 1 185 ? -4.239 -6.686 8.575 1.00 95.56 185 LEU A O 1
ATOM 1459 N N . ILE A 1 186 ? -4.309 -4.517 7.943 1.00 94.69 186 ILE A N 1
ATOM 1460 C CA . ILE A 1 186 ? -3.159 -4.546 7.032 1.00 94.69 186 ILE A CA 1
ATOM 1461 C C . ILE A 1 186 ? -2.209 -3.393 7.400 1.00 94.69 186 ILE A C 1
ATOM 1463 O O . ILE A 1 186 ? -2.661 -2.246 7.467 1.00 94.69 186 ILE A O 1
ATOM 1467 N N . PRO A 1 187 ? -0.916 -3.658 7.660 1.00 95.31 187 PRO A N 1
ATOM 1468 C CA . PRO A 1 187 ? 0.023 -2.633 8.101 1.00 95.31 187 PRO A CA 1
ATOM 1469 C C . PRO A 1 187 ? 0.414 -1.654 7.001 1.00 95.31 187 PRO A C 1
ATOM 1471 O O . PRO A 1 187 ? 0.376 -1.997 5.820 1.00 95.31 187 PRO A O 1
ATOM 1474 N N . SER A 1 188 ? 0.817 -0.443 7.387 1.00 93.06 188 SER A N 1
ATOM 1475 C CA . SER A 1 188 ? 1.511 0.509 6.518 1.00 93.06 188 SER A CA 1
ATOM 1476 C C . SER A 1 188 ? 2.966 0.664 6.937 1.00 93.06 188 SER A C 1
ATOM 1478 O O . SER A 1 188 ? 3.259 0.608 8.133 1.00 93.06 188 SER A O 1
ATOM 1480 N N . PRO A 1 189 ? 3.913 0.910 6.009 1.00 91.44 189 PRO A N 1
ATOM 1481 C CA . PRO A 1 189 ? 5.261 1.312 6.392 1.00 91.44 189 PRO A CA 1
ATOM 1482 C C . PRO A 1 189 ? 5.236 2.580 7.252 1.00 91.44 189 PRO A C 1
ATOM 1484 O O . PRO A 1 189 ? 6.149 2.801 8.041 1.00 91.44 189 PRO A O 1
ATOM 1487 N N . GLN A 1 190 ? 4.201 3.418 7.117 1.00 92.69 190 GLN A N 1
ATOM 1488 C CA . GLN A 1 190 ? 4.040 4.661 7.867 1.00 92.69 190 GLN A CA 1
ATOM 1489 C C . GLN A 1 190 ? 3.652 4.451 9.351 1.00 92.69 190 GLN A C 1
ATOM 1491 O O . GLN A 1 190 ? 3.786 5.394 10.130 1.00 92.69 190 GLN A O 1
ATOM 1496 N N . ASP A 1 191 ? 3.253 3.242 9.774 1.00 94.81 191 ASP A N 1
ATOM 1497 C CA . ASP A 1 191 ? 2.960 2.920 11.181 1.00 94.81 191 ASP A CA 1
ATOM 1498 C C . ASP A 1 191 ? 4.229 2.903 12.048 1.00 94.81 191 ASP A C 1
ATOM 1500 O O . ASP A 1 191 ? 5.067 2.010 11.933 1.00 94.81 191 ASP A O 1
ATOM 1504 N N . ILE A 1 192 ? 4.361 3.870 12.962 1.00 95.00 192 ILE A N 1
ATOM 1505 C CA . ILE A 1 192 ? 5.567 4.034 13.797 1.00 95.00 192 ILE A CA 1
ATOM 1506 C C . ILE A 1 192 ? 5.759 2.917 14.840 1.00 95.00 192 ILE A C 1
ATOM 1508 O O . ILE A 1 192 ? 6.868 2.708 15.323 1.00 95.00 192 ILE A O 1
ATOM 1512 N N . HIS A 1 193 ? 4.688 2.201 15.198 1.00 93.44 193 HIS A N 1
ATOM 1513 C CA . HIS A 1 193 ? 4.714 1.105 16.172 1.00 93.44 193 HIS A CA 1
ATOM 1514 C C . HIS A 1 193 ? 5.108 -0.251 15.554 1.00 93.44 193 HIS A C 1
ATOM 1516 O O . HIS A 1 193 ? 5.236 -1.234 16.281 1.00 93.44 193 HIS A O 1
ATOM 1522 N N . HIS A 1 194 ? 5.280 -0.331 14.228 1.00 95.25 194 HIS A N 1
ATOM 1523 C CA . HIS A 1 194 ? 5.457 -1.592 13.501 1.00 95.25 194 HIS A CA 1
ATOM 1524 C C . HIS A 1 194 ? 6.721 -1.596 12.626 1.00 95.25 194 HIS A C 1
ATOM 1526 O O . HIS A 1 194 ? 7.423 -0.595 12.494 1.00 95.25 194 HIS A O 1
ATOM 1532 N N . SER A 1 195 ? 7.042 -2.744 12.021 1.00 91.44 195 SER A N 1
ATOM 1533 C CA . SER A 1 195 ? 8.211 -2.874 11.138 1.00 91.44 195 SER A CA 1
ATOM 1534 C C . SER A 1 195 ? 8.138 -1.902 9.959 1.00 91.44 195 SER A C 1
ATOM 1536 O O . SER A 1 195 ? 7.211 -1.974 9.157 1.00 91.44 195 SER A O 1
ATOM 1538 N N . VAL A 1 196 ? 9.154 -1.054 9.797 1.00 88.00 196 VAL A N 1
ATOM 1539 C CA . VAL A 1 196 ? 9.261 -0.101 8.676 1.00 88.00 196 VAL A CA 1
ATOM 1540 C C . VAL A 1 196 ? 9.688 -0.781 7.361 1.00 88.00 196 VAL A C 1
ATOM 1542 O O . VAL A 1 196 ? 9.468 -0.236 6.280 1.00 88.00 196 VAL A O 1
ATOM 1545 N N . ALA A 1 197 ? 10.291 -1.972 7.432 1.00 87.12 197 ALA A N 1
ATOM 1546 C CA . ALA A 1 197 ? 10.814 -2.682 6.267 1.00 87.12 197 ALA A CA 1
ATOM 1547 C C . ALA A 1 197 ? 9.705 -3.374 5.455 1.00 87.12 197 ALA A C 1
ATOM 1549 O O . ALA A 1 197 ? 8.837 -4.045 6.014 1.00 87.12 197 ALA A O 1
ATOM 1550 N N . TYR A 1 198 ? 9.775 -3.252 4.129 1.00 83.00 198 TYR A N 1
ATOM 1551 C CA . TYR A 1 198 ? 8.857 -3.889 3.184 1.00 83.00 198 TYR A CA 1
ATOM 1552 C C . TYR A 1 198 ? 9.491 -5.158 2.578 1.00 83.00 198 TYR A C 1
ATOM 1554 O O . TYR A 1 198 ? 10.652 -5.092 2.166 1.00 83.00 198 TYR A O 1
ATOM 1562 N N . PRO A 1 199 ? 8.769 -6.291 2.460 1.00 90.81 199 PRO A N 1
ATOM 1563 C CA . PRO A 1 199 ? 7.394 -6.521 2.911 1.00 90.81 199 PRO A CA 1
ATOM 1564 C C . PRO A 1 199 ? 7.285 -6.615 4.443 1.00 90.81 199 PRO A C 1
ATOM 1566 O O . PRO A 1 199 ? 8.153 -7.179 5.108 1.00 90.81 199 PRO A O 1
ATOM 1569 N N . GLN A 1 200 ? 6.190 -6.100 5.004 1.00 89.69 200 GLN A N 1
ATOM 1570 C CA . GLN A 1 200 ? 5.964 -6.079 6.451 1.00 89.69 200 GLN A CA 1
ATOM 1571 C C . GLN A 1 200 ? 5.247 -7.355 6.931 1.00 89.69 200 GLN A C 1
ATOM 1573 O O . GLN A 1 200 ? 4.304 -7.817 6.272 1.00 89.69 200 GLN A O 1
ATOM 1578 N N . PRO A 1 201 ? 5.604 -7.898 8.112 1.00 93.38 201 PRO A N 1
ATOM 1579 C CA . PRO A 1 201 ? 4.822 -8.941 8.772 1.00 93.38 201 PRO A CA 1
ATOM 1580 C C . PRO A 1 201 ? 3.444 -8.408 9.188 1.00 93.38 201 PRO A C 1
ATOM 1582 O O . PRO A 1 201 ? 3.229 -7.200 9.240 1.00 93.38 201 PRO A O 1
ATOM 1585 N N . ALA A 1 202 ? 2.513 -9.300 9.522 1.00 93.31 202 ALA A N 1
ATOM 1586 C CA . ALA A 1 202 ? 1.223 -8.904 10.085 1.00 93.31 202 ALA A CA 1
ATOM 1587 C C . ALA A 1 202 ? 1.375 -8.244 11.470 1.00 93.31 202 ALA A C 1
ATOM 1589 O O . ALA A 1 202 ? 2.356 -8.496 12.174 1.00 93.31 202 ALA A O 1
ATOM 1590 N N . TYR A 1 203 ? 0.395 -7.429 11.875 1.00 92.25 203 TYR A N 1
ATOM 1591 C CA . TYR A 1 203 ? 0.339 -6.886 13.235 1.00 92.25 203 TYR A CA 1
ATOM 1592 C C . TYR A 1 203 ? 0.263 -7.989 14.293 1.00 92.25 203 TYR A C 1
ATOM 1594 O O . TYR A 1 203 ? -0.475 -8.966 14.135 1.00 92.25 203 TYR A O 1
ATOM 1602 N N . HIS A 1 204 ? 0.953 -7.769 15.409 1.00 86.94 204 HIS A N 1
ATOM 1603 C CA . HIS A 1 204 ? 0.808 -8.563 16.623 1.00 86.94 204 HIS A CA 1
ATOM 1604 C C . HIS A 1 204 ? -0.195 -7.853 17.538 1.00 86.94 204 HIS A C 1
ATOM 1606 O O . HIS A 1 204 ? 0.076 -6.754 18.012 1.00 86.94 204 HIS A O 1
ATOM 1612 N N . LEU A 1 205 ? -1.368 -8.459 17.747 1.00 84.12 205 LEU A N 1
ATOM 1613 C CA . LEU A 1 205 ? -2.393 -7.934 18.653 1.00 84.12 205 LEU A CA 1
ATOM 1614 C C . LEU A 1 205 ? -2.276 -8.614 20.013 1.00 84.12 205 LEU A C 1
ATOM 1616 O O . LEU A 1 205 ? -2.425 -9.836 20.103 1.00 84.12 205 LEU A O 1
ATOM 1620 N N . ASN A 1 206 ? -2.063 -7.839 21.073 1.00 77.50 206 ASN A N 1
ATOM 1621 C CA . ASN A 1 206 ? -2.051 -8.380 22.422 1.00 77.50 206 ASN A CA 1
ATOM 1622 C C . ASN A 1 206 ? -3.479 -8.499 22.980 1.00 77.50 206 ASN A C 1
ATOM 1624 O O . ASN A 1 206 ? -3.989 -7.588 23.614 1.00 77.50 206 ASN A O 1
ATOM 1628 N N . VAL A 1 207 ? -4.153 -9.634 22.779 1.00 68.31 207 VAL A N 1
ATOM 1629 C CA . VAL A 1 207 ? -5.563 -9.825 23.200 1.00 68.31 207 VAL A CA 1
ATOM 1630 C C . VAL A 1 207 ? -5.845 -9.663 24.712 1.00 68.31 207 VAL A C 1
ATOM 1632 O O . VAL A 1 207 ? -7.000 -9.768 25.120 1.00 68.31 207 VAL A O 1
ATOM 1635 N N . THR A 1 208 ? -4.846 -9.378 25.554 1.00 70.88 208 THR A N 1
ATOM 1636 C CA . THR A 1 208 ? -5.018 -9.091 26.989 1.00 70.88 208 THR A CA 1
ATOM 1637 C C . THR A 1 208 ? -5.677 -7.740 27.289 1.00 70.88 208 THR A C 1
ATOM 1639 O O . THR A 1 208 ? -6.326 -7.631 28.327 1.00 70.88 208 THR A O 1
ATOM 1642 N N . TRP A 1 209 ? -5.589 -6.732 26.405 1.00 70.12 209 TRP A N 1
ATOM 1643 C CA . TRP A 1 209 ? -6.312 -5.456 26.586 1.00 70.12 209 TRP A CA 1
ATOM 1644 C C . TRP A 1 209 ? -7.819 -5.559 26.296 1.00 70.12 209 TRP A C 1
ATOM 1646 O O . TRP A 1 209 ? -8.574 -4.616 26.539 1.00 70.12 209 TRP A O 1
ATOM 1656 N N . ILE A 1 210 ? -8.283 -6.705 25.791 1.00 74.56 210 ILE A N 1
ATOM 1657 C CA . ILE A 1 210 ? -9.680 -6.930 25.421 1.00 74.56 210 ILE A CA 1
ATOM 1658 C C . ILE A 1 210 ? -10.450 -7.488 26.618 1.00 74.56 210 ILE A C 1
ATOM 1660 O O . ILE A 1 210 ? -10.176 -8.590 27.100 1.00 74.56 210 ILE A O 1
ATOM 1664 N N . LYS A 1 211 ? -11.469 -6.741 27.063 1.00 76.50 211 LYS A N 1
ATOM 1665 C CA . LYS A 1 211 ? -12.427 -7.188 28.087 1.00 76.50 211 LYS A CA 1
ATOM 1666 C C . LYS A 1 211 ? -13.038 -8.540 27.710 1.00 76.50 211 LYS A C 1
ATOM 1668 O O . LYS A 1 211 ? -13.293 -8.802 26.538 1.00 76.50 211 LYS A O 1
ATOM 1673 N N . GLU A 1 212 ? -13.329 -9.378 28.702 1.00 76.50 212 GLU A N 1
ATOM 1674 C CA . GLU A 1 212 ? -13.832 -10.746 28.501 1.00 76.50 212 GLU A CA 1
ATOM 1675 C C . GLU A 1 212 ? -15.052 -10.815 27.564 1.00 76.50 212 GLU A C 1
ATOM 1677 O O . GLU A 1 212 ? -15.050 -11.573 26.595 1.00 76.50 212 GLU A O 1
ATOM 1682 N N . GLU A 1 213 ? -16.025 -9.931 27.788 1.00 69.50 213 GLU A N 1
ATOM 1683 C CA . GLU A 1 213 ? -17.245 -9.733 26.988 1.00 69.50 213 GLU A CA 1
ATOM 1684 C C . GLU A 1 213 ? -16.959 -9.479 25.494 1.00 69.50 213 GLU A C 1
ATOM 1686 O O . GLU A 1 213 ? -17.741 -9.842 24.616 1.00 69.50 213 GLU A O 1
ATOM 1691 N N . MET A 1 214 ? -15.801 -8.892 25.191 1.00 70.69 214 MET A N 1
ATOM 1692 C CA . MET A 1 214 ? -15.381 -8.484 23.853 1.00 70.69 214 MET A CA 1
ATOM 1693 C C . MET A 1 214 ? -14.467 -9.500 23.154 1.00 70.69 214 MET A C 1
ATOM 1695 O O . MET A 1 214 ? -14.202 -9.358 21.957 1.00 70.69 214 MET A O 1
ATOM 1699 N N . LYS A 1 215 ? -14.021 -10.564 23.842 1.00 77.62 215 LYS A N 1
ATOM 1700 C CA . LYS A 1 215 ? -13.158 -11.611 23.255 1.00 77.62 215 LYS A CA 1
ATOM 1701 C C . LYS A 1 215 ? -13.787 -12.273 22.024 1.00 77.62 215 LYS A C 1
ATOM 1703 O O . LYS A 1 215 ? -13.072 -12.615 21.086 1.00 77.62 215 LYS A O 1
ATOM 1708 N N . TYR A 1 216 ? -15.115 -12.407 21.981 1.00 73.31 216 TYR A N 1
ATOM 1709 C CA . TYR A 1 216 ? -15.827 -12.916 20.801 1.00 73.31 216 TYR A CA 1
ATOM 1710 C C . TYR A 1 216 ? -15.661 -12.011 19.571 1.00 73.31 216 TYR A C 1
ATOM 1712 O O . TYR A 1 216 ? -15.519 -12.496 18.452 1.00 73.31 216 TYR A O 1
ATOM 1720 N N . PHE A 1 217 ? -15.646 -10.692 19.770 1.00 72.81 217 PHE A N 1
ATOM 1721 C CA . PHE A 1 217 ? -15.427 -9.739 18.685 1.00 72.81 217 PHE A CA 1
ATOM 1722 C C . PHE A 1 217 ? -13.960 -9.752 18.229 1.00 72.81 217 PHE A C 1
ATOM 1724 O O . PHE A 1 217 ? -13.685 -9.703 17.034 1.00 72.81 217 PHE A O 1
ATOM 1731 N N . ALA A 1 218 ? -13.014 -9.926 19.159 1.00 74.25 218 ALA A N 1
ATOM 1732 C CA . ALA A 1 218 ? -11.590 -10.078 18.845 1.00 74.25 218 ALA A CA 1
ATOM 1733 C C . ALA A 1 218 ? -11.293 -11.258 17.903 1.00 74.25 218 ALA A C 1
ATOM 1735 O O . ALA A 1 218 ? -10.421 -11.158 17.045 1.00 74.25 218 ALA A O 1
ATOM 1736 N N . GLN A 1 219 ? -12.049 -12.357 18.011 1.00 81.75 219 GLN A N 1
ATOM 1737 C CA . GLN A 1 219 ? -11.928 -13.524 17.122 1.00 81.75 219 GLN A CA 1
ATOM 1738 C C . GLN A 1 219 ? -12.292 -13.226 15.655 1.00 81.75 219 GLN A C 1
ATOM 1740 O O . GLN A 1 219 ? -11.973 -14.028 14.779 1.00 81.75 219 GLN A O 1
ATOM 1745 N N . ARG A 1 220 ? -12.936 -12.082 15.384 1.00 86.50 220 ARG A N 1
ATOM 1746 C CA . ARG A 1 220 ? -13.282 -11.590 14.040 1.00 86.50 220 ARG A CA 1
ATOM 1747 C C . ARG A 1 220 ? -12.254 -10.604 13.476 1.00 86.50 220 ARG A C 1
ATOM 1749 O O . ARG A 1 220 ? -12.472 -10.050 12.402 1.00 86.50 220 ARG A O 1
ATOM 1756 N N . VAL A 1 221 ? -11.150 -10.360 14.189 1.00 90.50 221 VAL A N 1
ATOM 1757 C CA . VAL A 1 221 ? -10.055 -9.491 13.741 1.00 90.50 221 VAL A CA 1
ATOM 1758 C C . VAL A 1 221 ? -8.940 -10.344 13.131 1.00 90.50 221 VAL A C 1
ATOM 1760 O O . VAL A 1 221 ? -8.318 -11.167 13.800 1.00 90.50 221 VAL A O 1
ATOM 1763 N N . HIS A 1 222 ? -8.665 -10.131 11.845 1.00 90.44 222 HIS A N 1
ATOM 1764 C CA . HIS A 1 222 ? -7.707 -10.901 11.054 1.00 90.44 222 HIS A CA 1
ATOM 1765 C C . HIS A 1 222 ? -6.557 -10.009 10.594 1.00 90.44 222 HIS A C 1
ATOM 1767 O O . HIS A 1 222 ? -6.721 -9.184 9.696 1.00 90.44 222 HIS A O 1
ATOM 1773 N N . CYS A 1 223 ? -5.369 -10.202 11.163 1.00 92.00 223 CYS A N 1
ATOM 1774 C CA . CYS A 1 223 ? -4.165 -9.503 10.714 1.00 92.00 223 CYS A CA 1
ATOM 1775 C C . CYS A 1 223 ? -3.530 -10.198 9.500 1.00 92.00 223 CYS A C 1
ATOM 1777 O O . CYS A 1 223 ? -3.350 -11.423 9.484 1.00 92.00 223 CYS A O 1
ATOM 1779 N N . PHE A 1 224 ? -3.140 -9.400 8.508 1.00 91.62 224 PHE A N 1
ATOM 1780 C CA . PHE A 1 224 ? -2.405 -9.820 7.315 1.00 91.62 224 PHE A CA 1
ATOM 1781 C C . PHE A 1 224 ? -1.108 -9.019 7.165 1.00 91.62 224 PHE A C 1
ATOM 1783 O O . PHE A 1 224 ? -0.938 -7.971 7.781 1.00 91.62 224 PHE A O 1
ATOM 1790 N N . SER A 1 225 ? -0.176 -9.538 6.367 1.00 91.31 225 SER A N 1
ATOM 1791 C CA . SER A 1 225 ? 1.054 -8.841 5.978 1.00 91.31 225 SER A CA 1
ATOM 1792 C C . SER A 1 225 ? 0.771 -7.637 5.074 1.00 91.31 225 SER A C 1
ATOM 1794 O O . SER A 1 225 ? -0.325 -7.513 4.524 1.00 91.31 225 SER A O 1
ATOM 1796 N N . ASN A 1 226 ? 1.789 -6.803 4.855 1.00 87.62 226 ASN A N 1
ATOM 1797 C CA . ASN A 1 226 ? 1.795 -5.849 3.749 1.00 87.62 226 ASN A CA 1
ATOM 1798 C C . ASN A 1 226 ? 2.912 -6.187 2.739 1.00 87.62 226 ASN A C 1
ATOM 1800 O O . ASN A 1 226 ? 4.082 -6.216 3.126 1.00 87.62 226 ASN A O 1
ATOM 1804 N N . PRO A 1 227 ? 2.582 -6.446 1.462 1.00 86.94 227 PRO A N 1
ATOM 1805 C CA . PRO A 1 227 ? 1.226 -6.577 0.930 1.00 86.94 227 PRO A CA 1
ATOM 1806 C C . PRO A 1 227 ? 0.576 -7.889 1.399 1.00 86.94 227 PRO A C 1
ATOM 1808 O O . PRO A 1 227 ? 1.174 -8.658 2.165 1.00 86.94 227 PRO A O 1
ATOM 1811 N N . CYS A 1 228 ? -0.649 -8.148 0.950 1.00 81.56 228 CYS A N 1
ATOM 1812 C CA . CYS A 1 228 ? -1.290 -9.455 1.072 1.00 81.56 228 CYS A CA 1
ATOM 1813 C C . CYS A 1 228 ? -2.226 -9.769 -0.106 1.00 81.56 228 CYS A C 1
ATOM 1815 O O . CYS A 1 228 ? -2.766 -8.876 -0.765 1.00 81.56 228 CYS A O 1
ATOM 1817 N N . GLN A 1 229 ? -2.464 -11.067 -0.329 1.00 80.19 229 GLN A N 1
ATOM 1818 C CA . GLN A 1 229 ? -3.558 -11.564 -1.162 1.00 80.19 229 GLN A CA 1
ATOM 1819 C C . GLN A 1 229 ? -4.453 -12.501 -0.347 1.00 80.19 229 GLN A C 1
ATOM 1821 O O . GLN A 1 229 ? -3.981 -13.475 0.251 1.00 80.19 229 GLN A O 1
ATOM 1826 N N . PHE A 1 230 ? -5.758 -12.241 -0.367 1.00 79.06 230 PHE A N 1
ATOM 1827 C CA . PHE A 1 230 ? -6.753 -13.074 0.299 1.00 79.06 230 PHE A CA 1
ATOM 1828 C C . PHE A 1 230 ? -8.057 -13.162 -0.490 1.00 79.06 230 PHE A C 1
ATOM 1830 O O . PHE A 1 230 ? -8.266 -12.458 -1.476 1.00 79.06 230 PHE A O 1
ATOM 1837 N N . PHE A 1 231 ? -8.930 -14.069 -0.062 1.00 75.75 231 PHE A N 1
ATOM 1838 C CA . PHE A 1 231 ? -10.256 -14.256 -0.643 1.00 75.75 231 PHE A CA 1
ATOM 1839 C C . PHE A 1 231 ? -11.321 -14.026 0.423 1.00 75.75 231 PHE A C 1
ATOM 1841 O O . PHE A 1 231 ? -11.198 -14.561 1.529 1.00 75.75 231 PHE A O 1
ATOM 1848 N N . ILE A 1 232 ? -12.358 -13.265 0.067 1.00 75.94 232 ILE A N 1
ATOM 1849 C CA . ILE A 1 232 ? -13.631 -13.204 0.791 1.00 75.94 232 ILE A CA 1
ATOM 1850 C C . ILE A 1 232 ? -14.651 -13.896 -0.113 1.00 75.94 232 ILE A C 1
ATOM 1852 O O . ILE A 1 232 ? -14.966 -13.404 -1.200 1.00 75.94 232 ILE A O 1
ATOM 1856 N N . ASN A 1 233 ? -15.137 -15.061 0.315 1.00 77.06 233 ASN A N 1
ATOM 1857 C CA . ASN A 1 233 ? -15.904 -15.981 -0.530 1.00 77.06 233 ASN A CA 1
ATOM 1858 C C . ASN A 1 233 ? -15.147 -16.267 -1.850 1.00 77.06 233 ASN A C 1
ATOM 1860 O O . ASN A 1 233 ? -13.997 -16.700 -1.806 1.00 77.06 233 ASN A O 1
ATOM 1864 N N . GLU A 1 234 ? -15.763 -16.011 -3.006 1.00 71.06 234 GLU A N 1
ATOM 1865 C CA . GLU A 1 234 ? -15.168 -16.219 -4.338 1.00 71.06 234 GLU A CA 1
ATOM 1866 C C . GLU A 1 234 ? -14.445 -14.966 -4.890 1.00 71.06 234 GLU A C 1
ATOM 1868 O O . GLU A 1 234 ? -13.912 -14.990 -6.000 1.00 71.06 234 GLU A O 1
ATOM 1873 N N . VAL A 1 235 ? -14.414 -13.852 -4.142 1.00 72.44 235 VAL A N 1
ATOM 1874 C CA . VAL A 1 235 ? -13.781 -12.593 -4.574 1.00 72.44 235 VAL A CA 1
ATOM 1875 C C . VAL A 1 235 ? -12.353 -12.515 -4.039 1.00 72.44 235 VAL A C 1
ATOM 1877 O O . VAL A 1 235 ? -12.126 -12.517 -2.828 1.00 72.44 235 VAL A O 1
ATOM 1880 N N . GLY A 1 236 ? -11.387 -12.429 -4.955 1.00 73.00 236 GLY A N 1
ATOM 1881 C CA . GLY A 1 236 ? -9.977 -12.213 -4.629 1.00 73.00 236 GLY A CA 1
ATOM 1882 C C . GLY A 1 236 ? -9.652 -10.732 -4.424 1.00 73.00 236 GLY A C 1
ATOM 1883 O O . GLY A 1 236 ? -10.015 -9.894 -5.254 1.00 73.00 236 GLY A O 1
ATOM 1884 N N . PHE A 1 237 ? -8.924 -10.442 -3.349 1.00 78.69 237 PHE A N 1
ATOM 1885 C CA . PHE A 1 237 ? -8.407 -9.126 -2.985 1.00 78.69 237 PHE A CA 1
ATOM 1886 C C . PHE A 1 237 ? -6.879 -9.160 -2.989 1.00 78.69 237 PHE A C 1
ATOM 1888 O O . PHE A 1 237 ? -6.275 -10.033 -2.363 1.00 78.69 237 PHE A O 1
ATOM 1895 N N . GLY A 1 238 ? -6.263 -8.208 -3.687 1.00 81.81 238 GLY A N 1
ATOM 1896 C CA . GLY A 1 238 ? -4.847 -7.872 -3.537 1.00 81.81 238 GLY A CA 1
ATOM 1897 C C . GLY A 1 238 ? -4.729 -6.490 -2.905 1.00 81.81 238 GLY A C 1
ATOM 1898 O O . GLY A 1 238 ? -5.328 -5.542 -3.419 1.00 81.81 238 GLY A O 1
ATOM 1899 N N . VAL A 1 239 ? -3.996 -6.378 -1.798 1.00 82.25 239 VAL A N 1
ATOM 1900 C CA . VAL A 1 239 ? -3.861 -5.122 -1.048 1.00 82.25 239 VAL A CA 1
ATOM 1901 C C . VAL A 1 239 ? -2.393 -4.807 -0.798 1.00 82.25 239 VAL A C 1
ATOM 1903 O O . VAL A 1 239 ? -1.634 -5.662 -0.341 1.00 82.25 239 VAL A O 1
ATOM 1906 N N . ASN A 1 240 ? -2.022 -3.561 -1.079 1.00 84.62 240 ASN A N 1
ATOM 1907 C CA . ASN A 1 240 ? -0.729 -2.971 -0.760 1.00 84.62 240 ASN A CA 1
ATOM 1908 C C . ASN A 1 240 ? -0.962 -1.568 -0.177 1.00 84.62 240 ASN A C 1
ATOM 1910 O O . ASN A 1 240 ? -1.704 -0.776 -0.760 1.00 84.62 240 ASN A O 1
ATOM 1914 N N . SER A 1 241 ? -0.326 -1.272 0.954 1.00 86.44 241 SER A N 1
ATOM 1915 C CA . SER A 1 241 ? -0.398 0.029 1.634 1.00 86.44 241 SER A CA 1
ATOM 1916 C C . SER A 1 241 ? 0.801 0.938 1.358 1.00 86.44 241 SER A C 1
ATOM 1918 O O . SER A 1 241 ? 0.793 2.092 1.768 1.00 86.44 241 SER A O 1
ATOM 1920 N N . ALA A 1 242 ? 1.845 0.434 0.692 1.00 78.25 242 ALA A N 1
ATOM 1921 C CA . ALA A 1 242 ? 2.941 1.272 0.231 1.00 78.25 242 ALA A CA 1
ATOM 1922 C C . ALA A 1 242 ? 2.526 2.025 -1.042 1.00 78.25 242 ALA A C 1
ATOM 1924 O O . ALA A 1 242 ? 2.041 1.402 -1.993 1.00 78.25 242 ALA A O 1
ATOM 1925 N N . ASP A 1 243 ? 2.822 3.327 -1.099 1.00 72.69 243 ASP A N 1
ATOM 1926 C CA . ASP A 1 243 ? 2.479 4.264 -2.184 1.00 72.69 243 ASP A CA 1
ATOM 1927 C C . ASP A 1 243 ? 3.272 4.041 -3.488 1.00 72.69 243 ASP A C 1
ATOM 1929 O O . ASP A 1 243 ? 3.662 4.974 -4.192 1.00 72.69 243 ASP A O 1
ATOM 1933 N N . PHE A 1 244 ? 3.503 2.778 -3.855 1.00 69.69 244 PHE A N 1
ATOM 1934 C CA . PHE A 1 244 ? 4.249 2.360 -5.039 1.00 69.69 244 PHE A CA 1
ATOM 1935 C C . PHE A 1 244 ? 3.744 3.062 -6.304 1.00 69.69 244 PHE A C 1
ATOM 1937 O O . PHE A 1 244 ? 4.546 3.469 -7.147 1.00 69.69 244 PHE A O 1
ATOM 1944 N N . LEU A 1 245 ? 2.418 3.221 -6.439 1.00 67.44 245 LEU A N 1
ATOM 1945 C CA . LEU A 1 245 ? 1.834 3.951 -7.560 1.00 67.44 245 LEU A CA 1
ATOM 1946 C C . LEU A 1 245 ? 2.402 5.375 -7.621 1.00 67.44 245 LEU A C 1
ATOM 1948 O O . LEU A 1 245 ? 2.916 5.764 -8.665 1.00 67.44 245 LEU A O 1
ATOM 1952 N N . LEU A 1 246 ? 2.367 6.128 -6.517 1.00 68.69 246 LEU A N 1
ATOM 1953 C CA . LEU A 1 246 ? 2.884 7.496 -6.452 1.00 68.69 246 LEU A CA 1
ATOM 1954 C C . LEU A 1 246 ? 4.398 7.563 -6.707 1.00 68.69 246 LEU A C 1
ATOM 1956 O O . LEU A 1 246 ? 4.828 8.408 -7.489 1.00 68.69 246 LEU A O 1
ATOM 1960 N N . HIS A 1 247 ? 5.186 6.652 -6.127 1.00 67.88 247 HIS A N 1
ATOM 1961 C CA . HIS A 1 247 ? 6.637 6.591 -6.352 1.00 67.88 247 HIS A CA 1
ATOM 1962 C C . HIS A 1 247 ? 6.971 6.415 -7.839 1.00 67.88 247 HIS A C 1
ATOM 1964 O O . HIS A 1 247 ? 7.739 7.184 -8.415 1.00 67.88 247 HIS A O 1
ATOM 1970 N N . CYS A 1 248 ? 6.317 5.461 -8.501 1.00 68.25 248 CYS A N 1
ATOM 1971 C CA . CYS A 1 248 ? 6.484 5.275 -9.936 1.00 68.25 248 CYS A CA 1
ATOM 1972 C C . CYS A 1 248 ? 5.916 6.440 -10.765 1.00 68.25 248 CYS A C 1
ATOM 1974 O O . CYS A 1 248 ? 6.444 6.698 -11.841 1.00 68.25 248 CYS A O 1
ATOM 1976 N N . PHE A 1 249 ? 4.908 7.190 -10.292 1.00 67.50 249 PHE A N 1
ATOM 1977 C CA . PHE A 1 249 ? 4.490 8.437 -10.957 1.00 67.50 249 PHE A CA 1
ATOM 1978 C C . PHE A 1 249 ? 5.535 9.541 -10.890 1.00 67.50 249 PHE A C 1
ATOM 1980 O O . PHE A 1 249 ? 5.703 10.247 -11.883 1.00 67.50 249 PHE A O 1
ATOM 1987 N N . GLY A 1 250 ? 6.222 9.693 -9.757 1.00 67.56 250 GLY A N 1
ATOM 1988 C CA . GLY A 1 250 ? 7.323 10.647 -9.628 1.00 67.56 250 GLY A CA 1
ATOM 1989 C C . GLY A 1 250 ? 8.484 10.314 -10.567 1.00 67.56 250 GLY A C 1
ATOM 1990 O O . GLY A 1 250 ? 9.029 11.207 -11.217 1.00 67.56 250 GLY A O 1
ATOM 1991 N N . ALA A 1 251 ? 8.799 9.021 -10.683 1.00 72.75 251 ALA A N 1
ATOM 1992 C CA . ALA A 1 251 ? 9.953 8.522 -11.424 1.00 72.75 251 ALA A CA 1
ATOM 1993 C C . ALA A 1 251 ? 9.737 8.335 -12.944 1.00 72.75 251 ALA A C 1
ATOM 1995 O O . ALA A 1 251 ? 10.711 8.259 -13.699 1.00 72.75 251 ALA A O 1
ATOM 1996 N N . ALA A 1 252 ? 8.486 8.221 -13.407 1.00 74.62 252 ALA A N 1
ATOM 1997 C CA . ALA A 1 252 ? 8.172 7.836 -14.783 1.00 74.62 252 ALA A CA 1
ATOM 1998 C C . ALA A 1 252 ? 8.436 8.928 -15.836 1.00 74.62 252 ALA A C 1
ATOM 2000 O O . ALA A 1 252 ? 8.118 10.106 -15.660 1.00 74.62 252 ALA A O 1
ATOM 2001 N N . LEU A 1 253 ? 8.899 8.483 -17.005 1.00 79.06 253 LEU A N 1
ATOM 2002 C CA . LEU A 1 253 ? 9.006 9.263 -18.232 1.00 79.06 253 LEU A CA 1
ATOM 2003 C C . LEU A 1 253 ? 7.952 8.795 -19.246 1.00 79.06 253 LEU A C 1
ATOM 2005 O O . LEU A 1 253 ? 7.842 7.606 -19.553 1.00 79.06 253 LEU A O 1
ATOM 2009 N N . THR A 1 254 ? 7.195 9.738 -19.810 1.00 79.88 254 THR A N 1
ATOM 2010 C CA . THR A 1 254 ? 6.134 9.453 -20.789 1.00 79.88 254 THR A CA 1
ATOM 2011 C C . THR A 1 254 ? 6.188 10.392 -21.990 1.00 79.88 254 THR A C 1
ATOM 2013 O O . THR A 1 254 ? 6.354 11.599 -21.816 1.00 79.88 254 THR A O 1
ATOM 2016 N N . LYS A 1 255 ? 5.936 9.867 -23.192 1.00 77.81 255 LYS A N 1
ATOM 2017 C CA . LYS A 1 255 ? 5.755 10.627 -24.443 1.00 77.81 255 LYS A CA 1
ATOM 2018 C C . LYS A 1 255 ? 4.444 10.178 -25.087 1.00 77.81 255 LYS A C 1
ATOM 2020 O O . LYS A 1 255 ? 4.234 8.972 -25.140 1.00 77.81 255 LYS A O 1
ATOM 2025 N N . LYS A 1 256 ? 3.598 11.146 -25.500 1.00 60.50 256 LYS A N 1
ATOM 2026 C CA . LYS A 1 256 ? 2.258 11.006 -26.135 1.00 60.50 256 LYS A CA 1
ATOM 2027 C C . LYS A 1 256 ? 1.625 9.620 -25.932 1.00 60.50 256 LYS A C 1
ATOM 2029 O O . LYS A 1 256 ? 1.942 8.717 -26.681 1.00 60.50 256 LYS A O 1
ATOM 2034 N N . PHE A 1 257 ? 0.766 9.447 -24.928 1.00 48.28 257 PHE A N 1
ATOM 2035 C CA . PHE A 1 257 ? 0.227 8.124 -24.593 1.00 48.28 257 PHE A CA 1
ATOM 2036 C C . PHE A 1 257 ? -1.275 8.20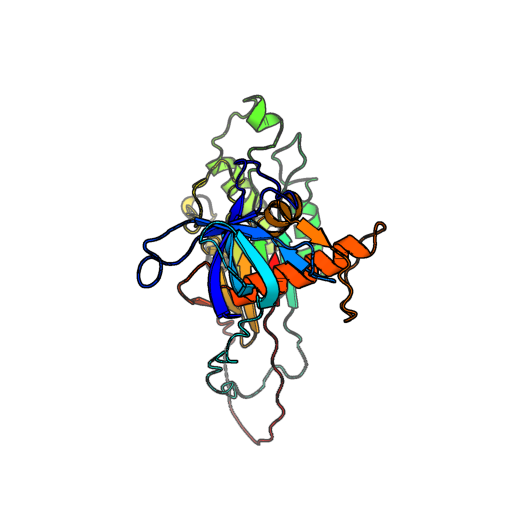3 -24.288 1.00 48.28 257 PHE A C 1
ATOM 2038 O O . PHE A 1 257 ? -1.665 8.595 -23.185 1.00 48.28 257 PHE A O 1
ATOM 2045 N N . GLU A 1 258 ? -2.124 7.818 -25.243 1.00 35.22 258 GLU A N 1
ATOM 2046 C CA . GLU A 1 258 ? -3.585 7.783 -25.078 1.00 35.22 258 GLU A CA 1
ATOM 2047 C C . GLU A 1 258 ? -4.134 6.353 -25.157 1.00 35.22 258 GLU A C 1
ATOM 2049 O O . GLU A 1 258 ? -3.757 5.577 -26.028 1.00 35.22 258 GLU A O 1
ATOM 2054 N N . PHE A 1 259 ? -5.050 5.980 -24.250 1.00 34.81 259 PHE A N 1
ATOM 2055 C CA . PHE A 1 259 ? -5.754 4.692 -24.350 1.00 34.81 259 PHE A CA 1
ATOM 2056 C C . PHE A 1 259 ? -7.095 4.677 -23.590 1.00 34.81 259 PHE A C 1
ATOM 2058 O O . PHE A 1 259 ? -7.176 4.246 -22.429 1.00 34.81 259 PHE A O 1
ATOM 2065 N N . LEU A 1 260 ? -8.172 5.149 -24.232 1.00 26.47 260 LEU A N 1
ATOM 2066 C CA . LEU A 1 260 ? -9.509 5.187 -23.626 1.00 26.47 260 LEU A CA 1
ATOM 2067 C C . LEU A 1 260 ? -9.953 3.803 -23.126 1.00 26.47 260 LEU A C 1
ATOM 2069 O O . LEU A 1 260 ? -9.948 2.825 -23.862 1.00 26.47 260 LEU A O 1
ATOM 2073 N N . PHE A 1 261 ? -10.383 3.740 -21.864 1.00 28.08 261 PHE A N 1
ATOM 2074 C CA . PHE A 1 261 ? -11.253 2.682 -21.334 1.00 28.08 261 PHE A CA 1
ATOM 2075 C C . PHE A 1 261 ? -11.823 3.153 -19.991 1.00 28.08 261 PHE A C 1
ATOM 2077 O O . PHE A 1 261 ? -11.048 3.606 -19.142 1.00 28.08 261 PHE A O 1
ATOM 2084 N N . PHE A 1 262 ? -13.144 3.063 -19.828 1.00 24.86 262 PHE A N 1
ATOM 2085 C CA . PHE A 1 262 ? -13.901 3.597 -18.690 1.00 24.86 262 PHE A CA 1
ATOM 2086 C C . PHE A 1 262 ? -13.647 2.844 -17.377 1.00 24.86 262 PHE A C 1
ATOM 2088 O O . PHE A 1 262 ? -13.725 1.620 -17.345 1.00 24.86 262 PHE A O 1
ATOM 2095 N N . PHE A 1 263 ? -13.480 3.591 -16.282 1.00 27.86 263 PHE A N 1
ATOM 2096 C CA . PHE A 1 263 ? -13.868 3.172 -14.931 1.00 27.86 263 PHE A CA 1
ATOM 2097 C C . PHE A 1 263 ? -14.230 4.408 -14.092 1.00 27.86 263 PHE A C 1
ATOM 2099 O O . PHE A 1 263 ? -13.590 5.454 -14.215 1.00 27.86 263 PHE A O 1
ATOM 2106 N N . PHE A 1 264 ? -15.269 4.298 -13.261 1.00 24.61 264 PHE A N 1
ATOM 2107 C CA . PHE A 1 264 ? -15.705 5.376 -12.370 1.00 24.61 264 PHE A CA 1
ATOM 2108 C C . PHE A 1 264 ? -14.724 5.549 -11.202 1.00 24.61 264 PHE A C 1
ATOM 2110 O O . PHE A 1 264 ? -14.421 4.590 -10.497 1.00 24.61 264 PHE A O 1
ATOM 2117 N N . PHE A 1 265 ? -14.278 6.785 -10.977 1.00 25.86 265 PHE A N 1
ATOM 2118 C CA . PHE A 1 265 ? -13.537 7.211 -9.787 1.00 25.86 265 PHE A CA 1
ATOM 2119 C C . PHE A 1 265 ? -14.080 8.579 -9.361 1.00 25.86 265 PHE A C 1
ATOM 2121 O O . PHE A 1 265 ? -13.969 9.544 -10.124 1.00 25.86 265 PHE A O 1
ATOM 2128 N N . TRP A 1 266 ? -14.670 8.661 -8.167 1.00 24.91 266 TRP A N 1
ATOM 2129 C CA . TRP A 1 266 ? -15.185 9.910 -7.604 1.00 24.91 266 TRP A CA 1
ATOM 2130 C C . TRP A 1 266 ? -14.109 10.577 -6.739 1.00 24.91 266 TRP A C 1
ATOM 2132 O O . TRP A 1 266 ? -13.989 10.287 -5.556 1.00 24.91 266 TRP A O 1
ATOM 2142 N N . TRP A 1 267 ? -13.347 11.496 -7.335 1.00 24.14 267 TRP A N 1
ATOM 2143 C CA . TRP A 1 267 ? -12.914 12.731 -6.667 1.00 24.14 267 TRP A CA 1
ATOM 2144 C C . TRP A 1 267 ? -12.611 13.813 -7.716 1.00 24.14 267 TRP A C 1
ATOM 2146 O O . TRP A 1 267 ? -12.336 13.515 -8.885 1.00 24.14 267 TRP A O 1
ATOM 2156 N N . SER A 1 268 ? -12.726 15.073 -7.298 1.00 24.22 268 SER A N 1
ATOM 2157 C CA . SER A 1 268 ? -12.765 16.254 -8.164 1.00 24.22 268 SER A CA 1
ATOM 2158 C C . SER A 1 268 ? -11.440 16.589 -8.873 1.00 24.22 268 SER A C 1
ATOM 2160 O O . SER A 1 268 ? -10.362 16.441 -8.306 1.00 24.22 268 SER A O 1
ATOM 2162 N N . THR A 1 269 ? -11.564 17.074 -10.117 1.00 29.88 269 THR A N 1
ATOM 2163 C CA . THR A 1 269 ? -10.655 17.979 -10.871 1.00 29.88 269 THR A CA 1
ATOM 2164 C C . THR A 1 269 ? -9.176 18.062 -10.423 1.00 29.88 269 THR A C 1
ATOM 2166 O O . THR A 1 269 ? -8.852 18.756 -9.468 1.00 29.88 269 THR A O 1
ATOM 2169 N N . SER A 1 270 ? -8.198 17.519 -11.160 1.00 28.11 270 SER A N 1
ATOM 2170 C CA . SER A 1 270 ? -7.729 18.100 -12.437 1.00 28.11 270 SER A CA 1
ATOM 2171 C C . SER A 1 270 ? -6.824 17.143 -13.258 1.00 28.11 270 SER A C 1
ATOM 2173 O O . SER A 1 270 ? -6.408 16.092 -12.779 1.00 28.11 270 SER A O 1
ATOM 2175 N N . LYS A 1 271 ? -6.511 17.525 -14.511 1.00 31.72 271 LYS A N 1
ATOM 2176 C CA . LYS A 1 271 ? -5.595 16.860 -15.476 1.00 31.72 271 LYS A CA 1
ATOM 2177 C C . LYS A 1 271 ? -5.931 15.403 -15.856 1.00 31.72 271 LYS A C 1
ATOM 2179 O O . LYS A 1 271 ? -5.447 14.443 -15.255 1.00 31.72 271 LYS A O 1
ATOM 2184 N N . PHE A 1 272 ? -6.655 15.265 -16.973 1.00 30.80 272 PHE A N 1
ATOM 2185 C CA . PHE A 1 272 ? -7.048 14.003 -17.628 1.00 30.80 272 PHE A CA 1
ATOM 2186 C C . PHE A 1 272 ? -5.881 13.009 -17.827 1.00 30.80 272 PHE A C 1
ATOM 2188 O O . PHE A 1 272 ? -6.036 11.826 -17.523 1.00 30.80 272 PHE A O 1
ATOM 2195 N N . ASN A 1 273 ? -4.692 13.490 -18.224 1.00 40.16 273 ASN A N 1
ATOM 2196 C CA . ASN A 1 273 ? -3.500 12.651 -18.435 1.00 40.16 273 ASN A CA 1
ATOM 2197 C C . ASN A 1 273 ? -3.103 11.830 -17.196 1.00 40.16 273 ASN A C 1
ATOM 2199 O O . ASN A 1 273 ? -2.686 10.683 -17.333 1.00 40.16 273 ASN A O 1
ATOM 2203 N N . SER A 1 274 ? -3.274 12.367 -15.981 1.00 46.06 274 SER A N 1
ATOM 2204 C CA . SER A 1 274 ? -2.875 11.664 -14.751 1.00 46.06 274 SER A CA 1
ATOM 2205 C C . SER A 1 274 ? -3.648 10.354 -14.544 1.00 46.06 274 SER A C 1
ATOM 2207 O O . SER A 1 274 ? -3.074 9.355 -14.111 1.00 46.06 274 SER A O 1
ATOM 2209 N N . LYS A 1 275 ? -4.936 10.323 -14.918 1.00 46.81 275 LYS A N 1
ATOM 2210 C CA . LYS A 1 275 ? -5.813 9.152 -14.757 1.00 46.81 275 LYS A CA 1
ATOM 2211 C C . LYS A 1 275 ? -5.382 7.990 -15.653 1.00 46.81 275 LYS A C 1
ATOM 2213 O O . LYS A 1 275 ? -5.426 6.836 -15.228 1.00 46.81 275 LYS A O 1
ATOM 2218 N N . GLN A 1 276 ? -4.935 8.286 -16.873 1.00 47.25 276 GLN A N 1
ATOM 2219 C CA . GLN A 1 276 ? -4.551 7.253 -17.830 1.00 47.25 276 GLN A CA 1
ATOM 2220 C C . GLN A 1 276 ? -3.205 6.606 -17.481 1.00 47.25 276 GLN A C 1
ATOM 2222 O O . GLN A 1 276 ? -3.076 5.384 -17.566 1.00 47.25 276 GLN A O 1
ATOM 2227 N N . ILE A 1 277 ? -2.224 7.390 -17.021 1.00 46.12 277 ILE A N 1
ATOM 2228 C CA . ILE A 1 277 ? -0.931 6.829 -16.609 1.00 46.12 277 ILE A CA 1
ATOM 2229 C C . ILE A 1 277 ? -1.103 6.031 -15.293 1.00 46.12 277 ILE A C 1
ATOM 2231 O O . ILE A 1 277 ? -0.582 4.919 -15.206 1.00 46.12 277 ILE A O 1
ATOM 2235 N N . LYS A 1 278 ? -1.949 6.494 -14.343 1.00 52.38 278 LYS A N 1
ATOM 2236 C CA . LYS A 1 278 ? -2.400 5.729 -13.145 1.00 52.38 278 LYS A CA 1
ATOM 2237 C C . LYS A 1 278 ? -2.870 4.315 -13.481 1.00 52.38 278 LYS A C 1
ATOM 2239 O O . LYS A 1 278 ? -2.389 3.343 -12.903 1.00 52.38 278 LYS A O 1
ATOM 2244 N N . LYS A 1 279 ? -3.751 4.198 -14.469 1.00 54.50 279 LYS A N 1
ATOM 2245 C CA . LYS A 1 279 ? -4.292 2.928 -14.965 1.00 54.50 279 LYS A CA 1
ATOM 2246 C C . LYS A 1 279 ? -3.236 2.023 -15.612 1.00 54.50 279 LYS A C 1
ATOM 2248 O O . LYS A 1 279 ? -3.230 0.824 -15.347 1.00 54.50 279 LYS A O 1
ATOM 2253 N N . ASN A 1 280 ? -2.338 2.572 -16.430 1.00 51.62 280 ASN A N 1
ATOM 2254 C CA . ASN A 1 280 ? -1.313 1.782 -17.125 1.00 51.62 280 ASN A CA 1
ATOM 2255 C C . ASN A 1 280 ? -0.231 1.250 -16.177 1.00 51.62 280 ASN A C 1
ATOM 2257 O O . ASN A 1 280 ? 0.207 0.111 -16.331 1.00 51.62 280 ASN A O 1
ATOM 2261 N N . LEU A 1 281 ? 0.164 2.037 -15.174 1.00 55.22 281 LEU A N 1
ATOM 2262 C CA . LEU A 1 281 ? 1.098 1.584 -14.147 1.00 55.22 281 LEU A CA 1
ATOM 2263 C C . LEU A 1 281 ? 0.483 0.470 -13.289 1.00 55.22 281 LEU A C 1
ATOM 2265 O O . LEU A 1 281 ? 1.130 -0.542 -13.049 1.00 55.22 281 LEU A O 1
ATOM 2269 N N . LEU A 1 282 ? -0.785 0.617 -12.893 1.00 57.06 282 LEU A N 1
ATOM 2270 C CA . LEU A 1 282 ? -1.528 -0.408 -12.156 1.00 57.06 282 LEU A CA 1
ATOM 2271 C C . LEU A 1 282 ? -1.647 -1.704 -12.977 1.00 57.06 282 LEU A C 1
ATOM 2273 O O . LEU A 1 282 ? -1.404 -2.793 -12.465 1.00 57.06 282 LEU A O 1
ATOM 2277 N N . LEU A 1 283 ? -1.921 -1.586 -14.280 1.00 55.66 283 LEU A N 1
ATOM 2278 C CA . LEU A 1 283 ? -1.910 -2.712 -15.215 1.00 55.66 283 LEU A CA 1
ATOM 2279 C C . LEU A 1 283 ? -0.533 -3.391 -15.291 1.00 55.66 283 LEU A C 1
ATOM 2281 O O . LEU A 1 283 ? -0.471 -4.612 -15.385 1.00 55.66 283 LEU A O 1
ATOM 2285 N N . HIS A 1 284 ? 0.555 -2.621 -15.282 1.00 55.31 284 HIS A N 1
ATOM 2286 C CA . HIS A 1 284 ? 1.913 -3.152 -15.353 1.00 55.31 284 HIS A CA 1
ATOM 2287 C C . HIS A 1 284 ? 2.361 -3.794 -14.024 1.00 55.31 284 HIS A C 1
ATOM 2289 O O . HIS A 1 284 ? 2.959 -4.861 -14.043 1.00 55.31 284 HIS A O 1
ATOM 2295 N N . LEU A 1 285 ? 1.970 -3.237 -12.877 1.00 56.78 285 LEU A N 1
ATOM 2296 C CA . LEU A 1 285 ? 2.146 -3.836 -11.547 1.00 56.78 285 LEU A CA 1
ATOM 2297 C C . LEU A 1 285 ? 1.478 -5.203 -11.400 1.00 56.78 285 LEU A C 1
ATOM 2299 O O . LEU A 1 285 ? 2.082 -6.152 -10.911 1.00 56.78 285 LEU A O 1
ATOM 2303 N N . VAL A 1 286 ? 0.231 -5.312 -11.865 1.00 54.03 286 VAL A N 1
ATOM 2304 C CA . VAL A 1 286 ? -0.507 -6.585 -11.909 1.00 54.03 286 VAL A CA 1
ATOM 2305 C C . VAL A 1 286 ? 0.159 -7.590 -12.867 1.00 54.03 286 VAL A C 1
ATOM 2307 O O . VAL A 1 286 ? -0.119 -8.782 -12.790 1.00 54.03 286 VAL A O 1
ATOM 2310 N N . LYS A 1 287 ? 1.052 -7.132 -13.758 1.00 53.62 287 LYS A N 1
ATOM 2311 C CA . LYS A 1 287 ? 1.775 -7.953 -14.742 1.00 53.62 287 LYS A CA 1
ATOM 2312 C C . LYS A 1 287 ? 3.193 -8.357 -14.344 1.00 53.62 287 LYS A C 1
ATOM 2314 O O . LYS A 1 287 ? 3.673 -9.349 -14.876 1.00 53.62 287 LYS A O 1
ATOM 2319 N N . THR A 1 288 ? 3.870 -7.628 -13.458 1.00 48.84 288 THR A N 1
ATOM 2320 C CA . THR A 1 288 ? 5.272 -7.916 -13.097 1.00 48.84 288 THR A CA 1
ATOM 2321 C C . THR A 1 288 ? 5.449 -8.845 -11.901 1.00 48.84 288 THR A C 1
ATOM 2323 O O . THR A 1 288 ? 6.579 -9.222 -11.620 1.00 48.84 288 THR A O 1
ATOM 2326 N N . GLU A 1 289 ? 4.366 -9.208 -11.202 1.00 50.94 289 GLU A N 1
ATOM 2327 C CA . GLU A 1 289 ? 4.359 -10.153 -10.066 1.00 50.94 289 GLU A CA 1
ATOM 2328 C C . GLU A 1 289 ? 5.463 -9.894 -9.025 1.00 50.94 289 GLU A C 1
ATOM 2330 O O . GLU A 1 289 ? 5.991 -10.813 -8.406 1.00 50.94 289 GLU A O 1
ATOM 2335 N N . ALA A 1 290 ? 5.800 -8.618 -8.808 1.00 42.00 290 ALA A N 1
ATOM 2336 C CA . ALA A 1 290 ? 6.993 -8.192 -8.074 1.00 42.00 290 ALA A CA 1
ATOM 2337 C C . ALA A 1 290 ? 7.059 -8.652 -6.599 1.00 42.00 290 ALA A C 1
ATOM 2339 O O . ALA A 1 290 ? 8.023 -8.335 -5.905 1.00 42.00 290 ALA A O 1
ATOM 2340 N N . ILE A 1 291 ? 6.022 -9.332 -6.089 1.00 34.75 291 ILE A N 1
ATOM 2341 C CA . ILE A 1 291 ? 5.867 -9.695 -4.680 1.00 34.75 291 ILE A CA 1
ATOM 2342 C C . ILE A 1 291 ? 5.153 -11.061 -4.543 1.00 34.75 291 ILE A C 1
ATOM 2344 O O . ILE A 1 291 ? 3.922 -11.113 -4.469 1.00 34.75 291 ILE A O 1
ATOM 2348 N N . PRO A 1 292 ? 5.893 -12.185 -4.491 1.00 25.41 292 PRO A N 1
ATOM 2349 C CA . PRO A 1 292 ? 5.316 -13.516 -4.296 1.00 25.41 292 PRO A CA 1
ATOM 2350 C C . PRO A 1 292 ? 4.847 -13.705 -2.845 1.00 25.41 292 PRO A C 1
ATOM 2352 O O . PRO A 1 292 ? 5.611 -13.466 -1.909 1.00 25.41 292 PRO A O 1
ATOM 2355 N N . GLN A 1 293 ? 3.601 -14.151 -2.624 1.00 34.66 293 GLN A N 1
ATOM 2356 C CA . GLN A 1 293 ? 3.030 -14.232 -1.269 1.00 34.66 293 GLN A CA 1
ATOM 2357 C C . GLN A 1 293 ? 2.082 -15.408 -0.991 1.00 34.66 293 GLN A C 1
ATOM 2359 O O . GLN A 1 293 ? 1.417 -15.960 -1.868 1.00 34.66 293 GLN A O 1
ATOM 2364 N N . LYS A 1 294 ? 2.006 -15.770 0.300 1.00 28.25 294 LYS A N 1
ATOM 2365 C CA . LYS A 1 294 ? 1.157 -16.844 0.834 1.00 28.25 294 LYS A CA 1
ATOM 2366 C C . LYS A 1 294 ? -0.326 -16.458 0.777 1.00 28.25 294 LYS A C 1
ATOM 2368 O O . LYS A 1 294 ? -0.749 -15.498 1.413 1.00 28.25 294 LYS A O 1
ATOM 2373 N N . ARG A 1 295 ? -1.126 -17.268 0.081 1.00 33.09 295 ARG A N 1
ATOM 2374 C CA . ARG A 1 295 ? -2.586 -17.111 -0.025 1.00 33.09 295 ARG A CA 1
ATOM 2375 C C . ARG A 1 295 ? -3.278 -17.604 1.252 1.00 33.09 295 ARG A C 1
ATOM 2377 O O . ARG A 1 295 ? -3.104 -18.760 1.635 1.00 33.09 295 ARG A O 1
ATOM 2384 N N . ARG A 1 296 ? -4.112 -16.767 1.876 1.00 30.67 296 ARG A N 1
ATOM 2385 C CA . ARG A 1 296 ? -4.966 -17.124 3.029 1.00 30.67 296 ARG A CA 1
ATOM 2386 C C . ARG A 1 296 ? -6.411 -16.727 2.711 1.00 30.67 296 ARG A C 1
ATOM 2388 O O . ARG A 1 296 ? -6.640 -15.669 2.141 1.00 30.67 296 ARG A O 1
ATOM 2395 N N . ALA A 1 297 ? -7.386 -17.581 3.016 1.00 29.95 297 ALA A N 1
ATOM 2396 C CA . ALA A 1 297 ? -8.794 -17.343 2.682 1.00 29.95 297 ALA A CA 1
ATOM 2397 C C . ALA A 1 297 ? -9.623 -17.112 3.948 1.00 29.95 297 ALA A C 1
ATOM 2399 O O . ALA A 1 297 ? -9.517 -17.895 4.893 1.00 29.95 297 ALA A O 1
ATOM 2400 N N . ILE A 1 298 ? -10.473 -16.083 3.941 1.00 32.31 298 ILE A N 1
ATOM 2401 C CA . ILE A 1 298 ? -11.476 -15.849 4.982 1.00 32.31 298 ILE A CA 1
ATOM 2402 C C . ILE A 1 298 ? -12.782 -16.470 4.488 1.00 32.31 298 ILE A C 1
ATOM 2404 O O . ILE A 1 298 ? -13.360 -16.038 3.490 1.00 32.31 298 ILE A O 1
ATOM 2408 N N . LYS A 1 299 ? -13.245 -17.513 5.180 1.00 34.50 299 LYS A N 1
ATOM 2409 C CA . LYS A 1 299 ? -14.557 -18.113 4.931 1.00 34.50 299 LYS A CA 1
ATOM 2410 C C . LYS A 1 299 ? -15.539 -17.631 5.983 1.00 34.50 299 LYS A C 1
ATOM 2412 O O . LYS A 1 299 ? -15.451 -18.050 7.133 1.00 34.50 299 LYS A O 1
ATOM 2417 N N . LEU A 1 300 ? -16.505 -16.826 5.557 1.00 38.03 300 LEU A N 1
ATOM 2418 C CA . LEU A 1 300 ? -17.684 -16.520 6.357 1.00 38.03 300 LEU A CA 1
ATOM 2419 C C . LEU A 1 300 ? -18.497 -17.817 6.516 1.00 38.03 300 LEU A C 1
ATOM 2421 O O . LEU A 1 300 ? -19.033 -18.337 5.539 1.00 38.03 300 LEU A O 1
ATOM 2425 N N . GLN A 1 301 ? -18.554 -18.379 7.727 1.00 31.50 301 GLN A N 1
ATOM 2426 C CA . GLN A 1 301 ? -19.438 -19.507 8.037 1.00 31.50 301 GLN A CA 1
ATOM 2427 C C . GLN A 1 301 ? -20.692 -19.013 8.755 1.00 31.50 301 GLN A C 1
ATOM 2429 O O . GLN A 1 301 ? -20.602 -18.485 9.858 1.00 31.50 301 GLN A O 1
ATOM 2434 N N . HIS A 1 302 ? -21.862 -19.301 8.187 1.00 31.08 302 HIS A N 1
ATOM 2435 C CA . HIS A 1 302 ? -23.109 -19.414 8.943 1.00 31.08 302 HIS A CA 1
ATOM 2436 C C . HIS A 1 302 ? -23.760 -20.781 8.677 1.00 31.08 302 HIS A C 1
ATOM 2438 O O . HIS A 1 302 ? -23.487 -21.435 7.669 1.00 31.08 302 HIS A O 1
ATOM 2444 N N . ARG A 1 303 ? -24.518 -21.272 9.664 1.00 25.70 303 ARG A N 1
ATOM 2445 C CA . ARG A 1 303 ? -24.881 -22.690 9.811 1.00 25.70 303 ARG A CA 1
ATOM 2446 C C . ARG A 1 303 ? -26.173 -23.086 9.062 1.00 25.70 303 ARG A C 1
ATOM 2448 O O . ARG A 1 303 ? -27.168 -22.376 9.136 1.00 25.70 303 ARG A O 1
ATOM 2455 N N . THR A 1 304 ? -26.159 -24.335 8.570 1.00 22.23 304 THR A N 1
ATOM 2456 C CA . THR A 1 304 ? -27.270 -25.322 8.420 1.00 22.23 304 THR A CA 1
ATOM 2457 C C . THR A 1 304 ? -28.257 -25.337 7.217 1.00 22.23 304 THR A C 1
ATOM 2459 O O . THR A 1 304 ? -29.046 -24.425 7.032 1.00 22.23 304 THR A O 1
ATOM 2462 N N . VAL A 1 305 ? -28.308 -26.532 6.577 1.00 21.09 305 VAL A N 1
ATOM 2463 C CA . VAL A 1 305 ? -29.476 -27.301 6.033 1.00 21.09 305 VAL A CA 1
ATOM 2464 C C . VAL A 1 305 ? -29.913 -27.202 4.536 1.00 21.09 305 VAL A C 1
ATOM 2466 O O . VAL A 1 305 ? -30.709 -26.363 4.146 1.00 21.09 305 VAL A O 1
ATOM 2469 N N . PHE A 1 306 ? -29.491 -28.237 3.778 1.00 22.27 306 PHE A N 1
ATOM 2470 C CA . PHE A 1 306 ? -30.144 -28.982 2.663 1.00 22.27 306 PHE A CA 1
ATOM 2471 C C . PHE A 1 306 ? -30.467 -28.330 1.277 1.00 22.27 306 PHE A C 1
ATOM 2473 O O . PHE A 1 306 ? -30.068 -27.216 0.975 1.00 22.27 306 PHE A O 1
ATOM 2480 N N . ILE A 1 307 ? -30.980 -29.153 0.342 1.00 26.09 307 ILE A N 1
ATOM 2481 C CA . ILE A 1 307 ? -30.658 -29.214 -1.113 1.00 26.09 307 ILE A CA 1
ATOM 2482 C C . ILE A 1 307 ? -31.967 -28.998 -1.942 1.00 26.09 307 ILE A C 1
ATOM 2484 O O . ILE A 1 307 ? -33.034 -29.292 -1.416 1.00 26.09 307 ILE A O 1
ATOM 2488 N N . ASN A 1 308 ? -32.042 -28.514 -3.202 1.00 23.98 308 ASN A N 1
ATOM 2489 C CA . ASN A 1 308 ? -31.484 -29.066 -4.461 1.00 23.98 308 ASN A CA 1
ATOM 2490 C C . ASN A 1 308 ? -31.797 -28.179 -5.720 1.00 23.98 308 ASN A C 1
ATOM 2492 O O . ASN A 1 308 ? -32.312 -27.075 -5.603 1.00 23.98 308 ASN A O 1
ATOM 2496 N N . ASN A 1 309 ? -31.546 -28.704 -6.934 1.00 25.27 309 ASN A N 1
ATOM 2497 C CA . ASN A 1 309 ? -32.124 -28.331 -8.246 1.00 25.27 309 ASN A CA 1
ATOM 2498 C C . ASN A 1 309 ? -31.626 -27.064 -8.982 1.00 25.27 309 ASN A C 1
ATOM 2500 O O . ASN A 1 309 ? -32.381 -26.244 -9.491 1.00 25.27 309 ASN A O 1
ATOM 2504 N N . GLY A 1 310 ? -30.307 -27.016 -9.176 1.00 34.19 310 GLY A N 1
ATOM 2505 C CA . GLY A 1 310 ? -29.669 -26.936 -10.504 1.00 34.19 310 GLY A CA 1
ATOM 2506 C C . GLY A 1 310 ? -30.185 -25.992 -11.612 1.00 34.19 310 GLY A C 1
ATOM 2507 O O . GLY A 1 310 ? -31.037 -26.375 -12.408 1.00 34.19 310 GLY A O 1
ATOM 2508 N N . LYS A 1 311 ? -29.435 -24.900 -11.845 1.00 24.61 311 LYS A N 1
ATOM 2509 C CA . LYS A 1 311 ? -28.796 -24.543 -13.143 1.00 24.61 311 LYS A CA 1
ATOM 2510 C C . LYS A 1 311 ? -27.700 -23.472 -12.933 1.00 24.61 311 LYS A C 1
ATOM 2512 O O . LYS A 1 311 ? -27.584 -22.939 -11.835 1.00 24.61 311 LYS A O 1
ATOM 2517 N N . LEU A 1 312 ? -26.816 -23.268 -13.920 1.00 22.56 312 LEU A N 1
ATOM 2518 C CA . LEU A 1 312 ? -25.593 -22.435 -13.830 1.00 22.56 312 LEU A CA 1
ATOM 2519 C C . LEU A 1 312 ? -25.744 -21.055 -14.490 1.00 22.56 312 LEU A C 1
ATOM 2521 O O . LEU A 1 312 ? -26.307 -20.982 -15.577 1.00 22.56 312 LEU A O 1
ATOM 2525 N N . LEU A 1 313 ? -25.073 -20.038 -13.928 1.00 22.19 313 LEU A N 1
ATOM 2526 C CA . LEU A 1 313 ? -24.527 -18.864 -14.634 1.00 22.19 313 LEU A CA 1
ATOM 2527 C C . LEU A 1 313 ? -23.186 -18.435 -13.985 1.00 22.19 313 LEU A C 1
ATOM 2529 O O . LEU A 1 313 ? -22.956 -18.716 -12.811 1.00 22.19 313 LEU A O 1
ATOM 2533 N N . HIS A 1 314 ? -22.290 -17.799 -14.755 1.00 23.94 314 HIS A N 1
ATOM 2534 C CA . HIS A 1 314 ? -20.889 -17.502 -14.387 1.00 23.94 314 HIS A CA 1
ATOM 2535 C C . HIS A 1 314 ? -20.594 -15.996 -14.288 1.00 23.94 314 HIS A C 1
ATOM 2537 O O . HIS A 1 314 ? -20.960 -15.266 -15.204 1.00 23.94 314 HIS A O 1
ATOM 2543 N N . PHE A 1 315 ? -19.801 -15.561 -13.296 1.00 25.50 315 PHE A N 1
ATOM 2544 C CA . PHE A 1 315 ? -19.106 -14.258 -13.298 1.00 25.50 315 PHE A CA 1
ATOM 2545 C C . PHE A 1 315 ? -17.767 -14.304 -12.531 1.00 25.50 315 PHE A C 1
ATOM 2547 O O . PHE A 1 315 ? -17.627 -15.051 -11.567 1.00 25.50 315 PHE A O 1
ATOM 2554 N N . HIS A 1 316 ? -16.791 -13.481 -12.945 1.00 26.94 316 HIS A N 1
ATOM 2555 C CA . HIS A 1 316 ? -15.452 -13.368 -12.340 1.00 26.94 316 HIS A CA 1
ATOM 2556 C C . HIS A 1 316 ? -15.050 -11.895 -12.142 1.00 26.94 316 HIS A C 1
ATOM 2558 O O . HIS A 1 316 ? -15.095 -11.130 -13.108 1.00 26.94 316 HIS A O 1
ATOM 2564 N N . ARG A 1 317 ? -14.584 -11.505 -10.942 1.00 27.75 317 ARG A N 1
ATOM 2565 C CA . ARG A 1 317 ? -13.839 -10.250 -10.686 1.00 27.75 317 ARG A CA 1
ATOM 2566 C C . ARG A 1 317 ? -12.823 -10.426 -9.547 1.00 27.75 317 ARG A C 1
ATOM 2568 O O . ARG A 1 317 ? -13.138 -11.029 -8.527 1.00 27.75 317 ARG A O 1
ATOM 2575 N N . VAL A 1 318 ? -11.632 -9.856 -9.726 1.00 29.08 318 VAL A N 1
ATOM 2576 C CA . VAL A 1 318 ? -10.596 -9.656 -8.694 1.00 29.08 318 VAL A CA 1
ATOM 2577 C C . VAL A 1 318 ? -10.384 -8.153 -8.560 1.00 29.08 318 VAL A C 1
ATOM 2579 O O . VAL A 1 318 ? -10.365 -7.456 -9.577 1.00 29.08 318 VAL A O 1
ATOM 2582 N N . PHE A 1 319 ? -10.238 -7.657 -7.333 1.00 32.81 319 PHE A N 1
ATOM 2583 C CA . PHE A 1 319 ? -10.039 -6.235 -7.062 1.00 32.81 319 PHE A CA 1
ATOM 2584 C C . PHE A 1 319 ? -8.670 -5.993 -6.419 1.00 32.81 319 PHE A C 1
ATOM 2586 O O . PHE A 1 319 ? -8.299 -6.650 -5.445 1.00 32.81 319 PHE A O 1
ATOM 2593 N N . PHE A 1 320 ? -7.933 -5.030 -6.970 1.00 32.69 320 PHE A N 1
ATOM 2594 C CA . PHE A 1 320 ? -6.691 -4.522 -6.395 1.00 32.69 320 PHE A CA 1
ATOM 2595 C C . PHE A 1 320 ? -6.969 -3.176 -5.735 1.00 32.69 320 PHE A C 1
ATOM 2597 O O . PHE A 1 320 ? -7.466 -2.264 -6.398 1.00 32.69 320 PHE A O 1
ATOM 2604 N N . PHE A 1 321 ? -6.639 -3.061 -4.452 1.00 34.47 321 PHE A N 1
ATOM 2605 C CA . PHE A 1 321 ? -6.729 -1.812 -3.703 1.00 34.47 321 PHE A CA 1
ATOM 2606 C C . PHE A 1 321 ? -5.327 -1.312 -3.366 1.00 34.47 321 PHE A C 1
ATOM 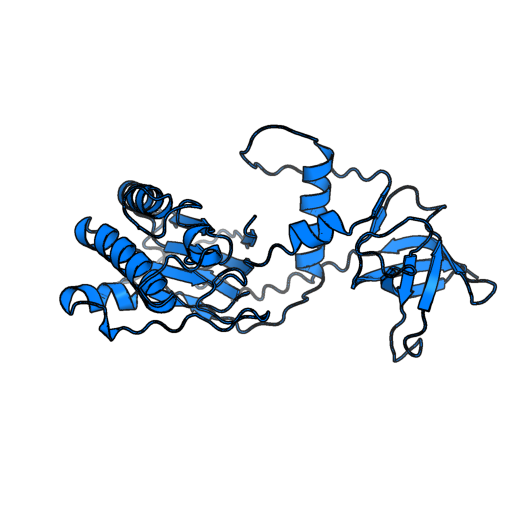2608 O O . PHE A 1 321 ? -4.495 -2.047 -2.834 1.00 34.47 321 PHE A O 1
ATOM 2615 N N . PHE A 1 322 ? -5.101 -0.044 -3.691 1.00 34.69 322 PHE A N 1
ATOM 2616 C CA . PHE A 1 322 ? -3.911 0.714 -3.341 1.00 34.69 322 PHE A CA 1
ATOM 2617 C C . PHE A 1 322 ? -4.367 1.855 -2.438 1.00 34.69 322 PHE A C 1
ATOM 2619 O O . PHE A 1 322 ? -5.304 2.572 -2.806 1.00 34.69 322 PHE A O 1
ATOM 2626 N N . ALA A 1 323 ? -3.726 1.996 -1.279 1.00 30.61 323 ALA A N 1
ATOM 2627 C CA . ALA A 1 323 ? -3.787 3.239 -0.520 1.00 30.61 323 ALA A CA 1
ATOM 2628 C C . ALA A 1 323 ? -3.160 4.384 -1.348 1.00 30.61 323 ALA A C 1
ATOM 2630 O O . ALA A 1 323 ? -2.366 4.126 -2.262 1.00 30.61 323 ALA A O 1
ATOM 2631 N N . PHE A 1 324 ? -3.592 5.615 -1.076 1.00 30.06 324 PHE A N 1
ATOM 2632 C CA . PHE A 1 324 ? -3.181 6.863 -1.728 1.00 30.06 324 PHE A CA 1
ATOM 2633 C C . PHE A 1 324 ? -3.345 8.028 -0.752 1.00 30.06 324 PHE A C 1
ATOM 2635 O O . PHE A 1 324 ? -4.290 7.941 0.065 1.00 30.06 324 PHE A O 1
#

Sequence (324 aa):
RPCYFLGRIFSSTGDEKLNSNGIDLEGDWDNSDGKRVALNVSQLAEYALFPGQIVVVYGTNTNGAEILARAIYSNAAFPRYLDCRAPRKLLDPFKDTSLQVMIACGPFTHSNSLQFYHSPFHEFANTVIQRRPHVVILVGPFTDRCNELIKTNKVTSTFQEIFESLLLQFVTCLHSAGVIAEIVLIPSPQDIHHSVAYPQPAYHLNVTWIKEEMKYFAQRVHCFSNPCQFFINEVGFGVNSADFLLHCFGAALTKKFEFLFFFFFWWSTSKFNSKQIKKNLLLHLVKTEAIPQKRRAIKLQHRTVFINNGKLLHFHRVFFFFAF

Foldseek 3Di:
DKDKAKFFWAFQVPDLAHDQFGIWGQHDCPPHVRDIAAEHCPQPQWDKDFGGQIKIFTADDDPRHYGDGPDIGLDPDPDPPPPPPPQPCPPDPDPPDDQFEAEDEDPQADLADLDNPPTNLVVVLVVCLVVLGQAYEYEDDPQFCNRPCNVVVVDDDDLLCSSLNNVQVSLVSCVVSVRHYQYEYEYALRRPNADVDPFGAWDDHDCPVPDPVSVVSVVSYHTGTAFDWEAERQEIETEHADVVLVSRVRHMDIHDDDDDDDDDDDDDDDDPVVVVSSVVVVSSVVNPPPDDDDYDYDYDDDDDDDYDDDDDDDDDDYDYDYDD